Protein AF-A0A953H6H8-F1 (afdb_monomer_lite)

Foldseek 3Di:
DLVCCLVVLFAAPPNDDVCLDLVVVVVSSVCSVVPHRDDDQFDDPPDFPQVRLVSSLVSVVVCCVPDDDDDDDDDDDALLLFLAQDDRHGGHNQVSNCVVVVDNDAGEAADPFDDDPDPVPTDPVLVVPPDQAKDWDADPVRQTDQDDDPDRGHRTYIRHHDFDDDLNDTCVLQVQWDKDADDPVLDPDPFKKKFKCAPPRVVVNGRTNFIDTDGDDPRGRIDTHHFHKIWIFIAHPVRDTSDIDIDGDD

pLDDT: mean 92.94, std 4.94, range [65.75, 98.5]

Secondary structure (DSSP, 8-state):
-HHHHHHH---BTTS-SGGGSHHHHHHHHHHHHTTPPP---PPPTT--HHHHHHHHHHHHHHHHHHSPSS-------GGGG--SEETTTEE-HHHHHHHHHT-----EESSTT---SSGGGS-GGGGG--SSS-B--B-TT-PBP--SSSS-SSSEE-BPPPPPEETTEEGGGGTT-EEEEPPGGG--SSSEEEEEEETTTG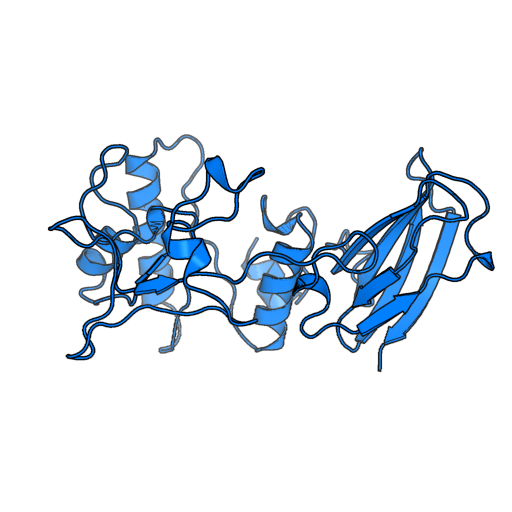GGTBPPSEEEEE-STTS--EEEE-SEEEEEEEEETT--EEEEEEEEE-

Sequence (250 aa):
MTKKINESGVLTIESGYYTQEPEFGNLVSEALRLGYTIFGYEASEGKNGKDREIEQAENIQKFIEHAPKGKIIIHCGYAHAFENGYPAWGKAMAGRLKENLKIDPFTIDQTMFLEKSDDQYEHEFIKLNTTNYPVVLADQHDRIYNGSNEVKQTDIVVIHPKTQFMDSRPDWVGKGNYRYTIPDSGISQYPVLILAYRAGEFDKNGIPSDVIEVTGRDSGKSLFLAKGKYEIVLKNKNYNIMDKYEIEVK

Radius of gyration: 21.15 Å; chains: 1; bounding box: 52×44×54 Å

Structure (mmCIF, N/CA/C/O backbone):
data_AF-A0A953H6H8-F1
#
_entry.id   AF-A0A953H6H8-F1
#
loop_
_atom_site.group_PDB
_atom_site.id
_atom_site.type_symbol
_atom_site.label_atom_id
_atom_site.label_alt_id
_atom_site.label_comp_id
_atom_site.label_asym_id
_atom_site.label_entity_id
_atom_site.label_seq_id
_atom_site.pdbx_PDB_ins_code
_atom_site.Cartn_x
_atom_site.Cartn_y
_atom_site.Cartn_z
_atom_site.occupancy
_atom_site.B_iso_or_equiv
_atom_site.auth_seq_id
_atom_site.auth_comp_id
_atom_site.auth_asym_id
_atom_site.auth_atom_id
_atom_site.pdbx_PDB_model_num
ATOM 1 N N . MET A 1 1 ? -9.859 13.765 -7.589 1.00 71.56 1 MET A N 1
ATOM 2 C CA . MET A 1 1 ? -8.762 12.774 -7.607 1.00 71.56 1 MET A CA 1
ATOM 3 C C . MET A 1 1 ? -9.315 11.350 -7.669 1.00 71.56 1 MET A C 1
ATOM 5 O O . MET A 1 1 ? -9.240 10.748 -8.727 1.00 71.56 1 MET A O 1
ATOM 9 N N . THR A 1 2 ? -9.992 10.858 -6.629 1.00 81.81 2 THR A N 1
ATOM 10 C CA . THR A 1 2 ? -10.548 9.483 -6.552 1.00 81.81 2 THR A CA 1
ATOM 11 C C . THR A 1 2 ? -11.533 9.125 -7.666 1.00 81.81 2 THR A C 1
ATOM 13 O O . THR A 1 2 ? -11.452 8.041 -8.227 1.00 81.81 2 THR A O 1
ATOM 16 N N . LYS A 1 3 ? -12.395 10.065 -8.079 1.00 82.06 3 LYS A N 1
ATOM 17 C CA . LYS A 1 3 ? -13.279 9.888 -9.245 1.00 82.06 3 LYS A CA 1
ATOM 18 C C . LYS A 1 3 ? -12.510 9.511 -10.520 1.00 82.06 3 LYS A C 1
ATOM 20 O O . LYS A 1 3 ? -12.894 8.570 -11.199 1.00 82.06 3 LYS A O 1
ATOM 25 N N . LYS A 1 4 ? -11.388 10.191 -10.793 1.00 86.56 4 LYS A N 1
ATOM 26 C CA . LYS A 1 4 ? -10.542 9.920 -11.964 1.00 86.56 4 LYS A CA 1
ATOM 27 C C . LYS A 1 4 ? -9.930 8.521 -11.889 1.00 86.56 4 LYS A C 1
ATOM 29 O O . LYS A 1 4 ? -9.892 7.856 -12.909 1.00 86.56 4 LYS A O 1
ATOM 34 N N . ILE A 1 5 ? -9.510 8.080 -10.699 1.00 91.25 5 ILE A N 1
ATOM 35 C CA . ILE A 1 5 ? -8.964 6.731 -10.465 1.00 91.25 5 ILE A CA 1
ATOM 36 C C . ILE A 1 5 ? -10.024 5.662 -10.766 1.00 91.25 5 ILE A C 1
ATOM 38 O O . ILE A 1 5 ? -9.751 4.723 -11.506 1.00 91.25 5 ILE A O 1
ATOM 42 N N . ASN A 1 6 ? -11.246 5.832 -10.249 1.00 92.25 6 ASN A N 1
ATOM 43 C CA . ASN A 1 6 ? -12.341 4.882 -10.479 1.00 92.25 6 ASN A CA 1
ATOM 44 C C . ASN A 1 6 ? -12.784 4.817 -11.950 1.00 92.25 6 ASN A C 1
ATOM 46 O O . ASN A 1 6 ? -13.203 3.763 -12.410 1.00 92.25 6 ASN A O 1
ATOM 50 N N . GLU A 1 7 ? -12.712 5.932 -12.683 1.00 90.06 7 GLU A N 1
ATOM 51 C CA . GLU A 1 7 ? -13.085 5.994 -14.103 1.00 90.06 7 GLU A CA 1
ATOM 52 C C . GLU A 1 7 ? -11.974 5.481 -15.030 1.00 90.06 7 GLU A C 1
ATOM 54 O O . GLU A 1 7 ? -12.258 4.801 -16.014 1.00 90.06 7 GLU A O 1
ATOM 59 N N . SER A 1 8 ? -10.712 5.823 -14.748 1.00 88.25 8 SER A N 1
ATOM 60 C CA . SER A 1 8 ? -9.576 5.470 -15.606 1.00 88.25 8 SER A CA 1
ATOM 61 C C . SER A 1 8 ? -9.032 4.068 -15.340 1.00 88.25 8 SER A C 1
ATOM 63 O O . SER A 1 8 ? -8.391 3.501 -16.225 1.00 88.25 8 SER A O 1
ATOM 65 N N . GLY A 1 9 ? -9.213 3.553 -14.120 1.00 90.31 9 GLY A N 1
ATOM 66 C CA . GLY A 1 9 ? -8.555 2.342 -13.633 1.00 90.31 9 GLY A CA 1
ATOM 67 C C . GLY A 1 9 ? -7.036 2.479 -13.460 1.00 90.31 9 GLY A C 1
ATOM 68 O O . GLY A 1 9 ? -6.369 1.477 -13.236 1.00 90.31 9 GLY A O 1
ATOM 69 N N . VAL A 1 10 ? -6.478 3.689 -13.592 1.00 91.12 10 VAL A N 1
ATOM 70 C CA . VAL A 1 10 ? -5.029 3.943 -13.597 1.00 91.12 10 VAL A CA 1
ATOM 71 C C . VAL A 1 10 ? -4.662 4.961 -12.525 1.00 91.12 10 VAL A C 1
ATOM 73 O O . VAL A 1 10 ? -5.171 6.087 -12.519 1.00 91.12 10 VAL A O 1
ATOM 76 N N . LEU A 1 11 ? -3.721 4.569 -11.665 1.00 94.25 11 LEU A N 1
ATOM 77 C CA . LEU A 1 11 ? -3.050 5.453 -10.717 1.00 94.25 11 LEU A CA 1
ATOM 78 C C . LEU A 1 11 ? -1.931 6.216 -11.410 1.00 94.25 11 LEU A C 1
ATOM 80 O O . LEU A 1 11 ? -1.198 5.667 -12.226 1.00 94.25 11 LEU A O 1
ATOM 84 N N . THR A 1 12 ? -1.781 7.477 -11.037 1.00 94.50 12 THR A N 1
ATOM 85 C CA . THR A 1 12 ? -0.717 8.372 -11.499 1.00 94.50 12 THR A CA 1
ATOM 86 C C . THR A 1 12 ? 0.028 8.965 -10.312 1.00 94.50 12 THR A C 1
ATOM 88 O O . THR A 1 12 ? -0.464 8.931 -9.183 1.00 94.50 12 THR A O 1
ATOM 91 N N . ILE A 1 13 ? 1.175 9.595 -10.561 1.00 93.12 13 ILE A N 1
ATOM 92 C CA . ILE A 1 13 ? 1.932 10.331 -9.528 1.00 93.12 13 ILE A CA 1
ATOM 93 C C . ILE A 1 13 ? 1.103 11.418 -8.817 1.00 93.12 13 ILE A C 1
ATOM 95 O O . ILE A 1 13 ? 1.376 11.775 -7.675 1.00 93.12 13 ILE A O 1
ATOM 99 N N . GLU A 1 14 ? 0.044 11.904 -9.464 1.00 91.88 14 GLU A N 1
ATOM 100 C CA . GLU A 1 14 ? -0.901 12.887 -8.926 1.00 91.88 14 GLU A CA 1
ATOM 101 C C . GLU A 1 14 ? -2.094 12.241 -8.207 1.00 91.88 14 GLU A C 1
ATOM 103 O O . GLU A 1 14 ? -3.072 12.923 -7.929 1.00 91.88 14 GLU A O 1
ATOM 108 N N . SER A 1 15 ? -2.097 10.926 -7.974 1.00 91.81 15 SER A N 1
ATOM 109 C CA . SER A 1 15 ? -3.244 10.217 -7.377 1.00 91.81 15 SER A CA 1
ATOM 110 C C . SER A 1 15 ? -3.265 10.232 -5.850 1.00 91.81 15 SER A C 1
ATOM 112 O O . SER A 1 15 ? -4.295 9.912 -5.261 1.00 91.81 15 SER A O 1
ATOM 114 N N . GLY A 1 16 ? -2.164 10.622 -5.213 1.00 89.50 16 GLY A N 1
ATOM 115 C CA . GLY A 1 16 ? -2.035 10.670 -3.762 1.00 89.50 16 GLY A CA 1
ATOM 116 C C . GLY A 1 16 ? -0.574 10.646 -3.331 1.00 89.50 16 GLY A C 1
ATOM 117 O O . GLY A 1 16 ? 0.301 10.279 -4.108 1.00 89.50 16 GLY A O 1
ATOM 118 N N . TYR A 1 17 ? -0.314 11.043 -2.085 1.00 91.12 17 TYR A N 1
ATOM 119 C CA . TYR A 1 17 ? 1.042 11.085 -1.534 1.00 91.12 17 TYR A CA 1
ATOM 120 C C . TYR A 1 17 ? 1.632 9.675 -1.368 1.00 91.12 17 TYR A C 1
ATOM 122 O O . TYR A 1 17 ? 2.679 9.369 -1.927 1.00 91.12 17 TYR A O 1
ATOM 130 N N . TYR A 1 18 ? 0.921 8.785 -0.666 1.00 92.62 18 TYR A N 1
ATOM 131 C CA . TYR A 1 18 ? 1.390 7.417 -0.412 1.00 92.62 18 TYR A CA 1
ATOM 132 C C . TYR A 1 18 ? 1.300 6.504 -1.633 1.00 92.62 18 TYR A C 1
ATOM 134 O O . TYR A 1 18 ? 2.117 5.608 -1.780 1.00 92.62 18 TYR A O 1
ATOM 142 N N . THR A 1 19 ? 0.364 6.759 -2.552 1.00 93.69 19 THR A N 1
ATOM 143 C CA . THR A 1 19 ? 0.192 5.946 -3.766 1.00 93.69 19 THR A CA 1
ATOM 144 C C . THR A 1 19 ? 1.360 6.058 -4.745 1.00 93.69 19 THR A C 1
ATOM 146 O O . THR A 1 19 ? 1.369 5.331 -5.727 1.00 93.69 19 THR A O 1
ATOM 149 N N . GLN A 1 20 ? 2.308 6.978 -4.526 1.00 94.62 20 GLN A N 1
ATOM 150 C CA . GLN A 1 20 ? 3.541 7.058 -5.316 1.00 94.62 20 GLN A CA 1
ATOM 151 C C . GLN A 1 20 ? 4.525 5.928 -4.993 1.00 94.62 20 GLN A C 1
ATOM 153 O O . GLN A 1 20 ? 5.403 5.640 -5.804 1.00 94.62 20 GLN A O 1
ATOM 158 N N . GLU A 1 21 ? 4.390 5.301 -3.824 1.00 95.56 21 GLU A N 1
ATOM 159 C CA . GLU A 1 21 ? 5.156 4.115 -3.460 1.00 95.56 21 GLU A CA 1
ATOM 160 C C . GLU A 1 21 ? 4.574 2.888 -4.200 1.00 95.56 21 GLU A C 1
ATOM 162 O O . GLU A 1 21 ? 3.350 2.706 -4.176 1.00 95.56 21 GLU A O 1
ATOM 167 N N . PRO A 1 22 ? 5.402 2.080 -4.896 1.00 95.56 22 PRO A N 1
ATOM 168 C CA . PRO A 1 22 ? 4.938 0.958 -5.715 1.00 95.56 22 PRO A CA 1
ATOM 169 C C . PRO A 1 22 ? 3.991 -0.013 -5.011 1.00 95.56 22 PRO A C 1
ATOM 171 O O . PRO A 1 22 ? 2.953 -0.346 -5.582 1.00 95.56 22 PRO A O 1
ATOM 174 N N . GLU A 1 23 ? 4.276 -0.435 -3.778 1.00 95.31 23 GLU A N 1
ATOM 175 C CA . GLU A 1 23 ? 3.438 -1.420 -3.083 1.00 95.31 23 GLU A CA 1
ATOM 176 C C . GLU A 1 23 ? 2.089 -0.841 -2.640 1.00 95.31 23 GLU A C 1
ATOM 178 O O . GLU A 1 23 ? 1.045 -1.489 -2.782 1.00 95.31 23 GLU A O 1
ATOM 183 N N . PHE A 1 24 ? 2.053 0.419 -2.206 1.00 95.75 24 PHE A N 1
ATOM 184 C CA . PHE A 1 24 ? 0.791 1.118 -1.962 1.00 95.75 24 PHE A CA 1
ATOM 185 C C . PHE A 1 24 ? 0.002 1.318 -3.269 1.00 95.75 24 PHE A C 1
ATOM 187 O O . PHE A 1 24 ? -1.222 1.153 -3.306 1.00 95.75 24 PHE A O 1
ATOM 194 N N . GLY A 1 25 ? 0.688 1.638 -4.370 1.00 95.75 25 GLY A N 1
ATOM 195 C CA . GLY A 1 25 ? 0.096 1.688 -5.707 1.00 95.75 25 GLY A CA 1
ATOM 196 C C . GLY A 1 25 ? -0.477 0.334 -6.144 1.00 95.75 25 GLY A C 1
ATOM 197 O O . GLY A 1 25 ? -1.584 0.276 -6.691 1.00 95.75 25 GLY A O 1
ATOM 198 N N . ASN A 1 26 ? 0.226 -0.762 -5.849 1.00 96.00 26 ASN A N 1
ATOM 199 C CA . ASN A 1 26 ? -0.213 -2.134 -6.103 1.00 96.00 26 ASN A CA 1
ATOM 200 C C . ASN A 1 26 ? -1.480 -2.468 -5.314 1.00 96.00 26 ASN A C 1
ATOM 202 O O . ASN A 1 26 ? -2.418 -3.009 -5.897 1.00 96.00 26 ASN A O 1
ATOM 206 N N . LEU A 1 27 ? -1.558 -2.076 -4.038 1.00 95.69 27 LEU A N 1
ATOM 207 C CA . LEU A 1 27 ? -2.752 -2.265 -3.211 1.00 95.69 27 LEU A CA 1
ATOM 208 C C . LEU A 1 27 ? -3.993 -1.611 -3.836 1.00 95.69 27 LEU A C 1
ATOM 210 O O . LEU A 1 27 ? -5.046 -2.243 -3.945 1.00 95.69 27 LEU A O 1
ATOM 214 N N . VAL A 1 28 ? -3.882 -0.352 -4.272 1.00 95.94 28 VAL A N 1
ATOM 215 C CA . VAL A 1 28 ? -5.018 0.358 -4.881 1.00 95.94 28 VAL A CA 1
ATOM 216 C C . VAL A 1 28 ? -5.353 -0.209 -6.266 1.00 95.94 28 VAL A C 1
ATOM 218 O O . VAL A 1 28 ? -6.530 -0.350 -6.600 1.00 95.94 28 VAL A O 1
ATOM 221 N N . SER A 1 29 ? -4.343 -0.599 -7.049 1.00 94.75 29 SER A N 1
ATOM 222 C CA . SER A 1 29 ? -4.540 -1.263 -8.348 1.00 94.75 29 SER A CA 1
ATOM 223 C C . SER A 1 29 ? -5.269 -2.600 -8.198 1.00 94.75 29 SER A C 1
ATOM 225 O O . SER A 1 29 ? -6.177 -2.907 -8.970 1.00 94.75 29 SER A O 1
ATOM 227 N N . GLU A 1 30 ? -4.914 -3.379 -7.177 1.00 95.06 30 GLU A N 1
ATOM 228 C CA . GLU A 1 30 ? -5.556 -4.653 -6.863 1.00 95.06 30 GLU A CA 1
ATOM 229 C C . GLU A 1 30 ? -7.004 -4.453 -6.407 1.00 95.06 30 GLU A C 1
ATOM 231 O O . GLU A 1 30 ? -7.901 -5.164 -6.860 1.00 95.06 30 GLU A O 1
ATOM 236 N N . ALA A 1 31 ? -7.269 -3.435 -5.584 1.00 95.88 31 ALA A N 1
ATOM 237 C CA . ALA A 1 31 ? -8.629 -3.077 -5.198 1.00 95.88 31 ALA A CA 1
ATOM 238 C C . ALA A 1 31 ? -9.498 -2.744 -6.428 1.00 95.88 31 ALA A C 1
ATOM 240 O O . ALA A 1 31 ? -10.603 -3.275 -6.558 1.00 95.88 31 ALA A O 1
ATOM 241 N N . LEU A 1 32 ? -8.986 -1.950 -7.375 1.00 94.69 32 LEU A N 1
ATOM 242 C CA . LEU A 1 32 ? -9.678 -1.671 -8.641 1.00 94.69 32 LEU A CA 1
ATOM 243 C C . LEU A 1 32 ? -9.907 -2.949 -9.462 1.00 94.69 32 LEU A C 1
ATOM 245 O O . LEU A 1 32 ? -11.016 -3.173 -9.948 1.00 94.69 32 LEU A O 1
ATOM 249 N N . ARG A 1 33 ? -8.897 -3.823 -9.569 1.00 93.00 33 ARG A N 1
ATOM 250 C CA . ARG A 1 33 ? -8.995 -5.111 -10.282 1.00 93.00 33 ARG A CA 1
ATOM 251 C C . ARG A 1 33 ? -10.071 -6.025 -9.690 1.00 93.00 33 ARG A C 1
ATOM 253 O O . ARG A 1 33 ? -10.751 -6.731 -10.432 1.00 93.00 33 ARG A O 1
ATOM 260 N N . LEU A 1 34 ? -10.229 -6.011 -8.367 1.00 94.44 34 LEU A N 1
ATOM 261 C CA . LEU A 1 34 ? -11.253 -6.762 -7.636 1.00 94.44 34 LEU A CA 1
ATOM 262 C C . LEU A 1 34 ? -12.648 -6.108 -7.694 1.00 94.44 34 LEU A C 1
ATOM 264 O O . LEU A 1 34 ? -13.609 -6.695 -7.200 1.00 94.44 34 LEU A O 1
ATOM 268 N N . GLY A 1 35 ? -12.777 -4.921 -8.297 1.00 93.62 35 GLY A N 1
ATOM 269 C CA . GLY A 1 35 ? -14.047 -4.207 -8.453 1.00 93.62 35 GLY A CA 1
ATOM 270 C C . GLY A 1 35 ? -14.425 -3.306 -7.275 1.00 93.62 35 GLY A C 1
ATOM 271 O O . GLY A 1 35 ? -15.591 -2.923 -7.154 1.00 93.62 35 GLY A O 1
ATOM 272 N N . TYR A 1 36 ? -13.479 -2.954 -6.398 1.00 95.00 36 TYR A N 1
ATOM 273 C CA . TYR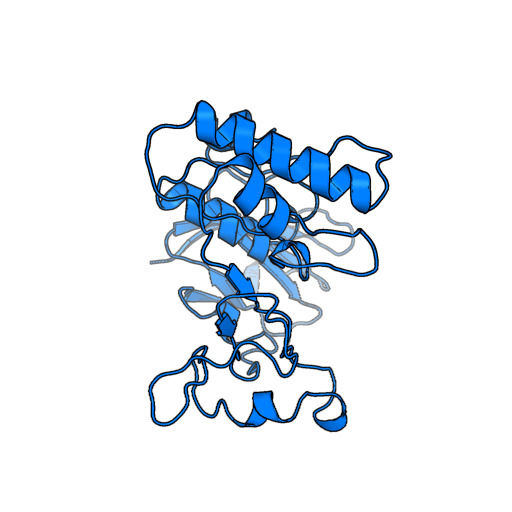 A 1 36 ? -13.722 -1.958 -5.354 1.00 95.00 36 TYR A CA 1
ATOM 274 C C . TYR A 1 36 ? -13.845 -0.553 -5.947 1.00 95.00 36 TYR A C 1
ATOM 276 O O . TYR A 1 36 ? -13.173 -0.190 -6.910 1.00 95.00 36 TYR A O 1
ATOM 284 N N . THR A 1 37 ? -14.675 0.270 -5.307 1.00 93.88 37 THR A N 1
ATOM 285 C CA . THR A 1 37 ? -14.702 1.717 -5.541 1.00 93.88 37 THR A CA 1
ATOM 286 C C . THR A 1 37 ? -13.759 2.400 -4.559 1.00 93.88 37 THR A C 1
ATOM 288 O O . THR A 1 37 ? -13.930 2.284 -3.345 1.00 93.88 37 THR A O 1
ATOM 291 N N . ILE A 1 38 ? -12.779 3.135 -5.076 1.00 94.88 38 ILE A N 1
ATOM 292 C CA . ILE A 1 38 ? -11.799 3.864 -4.273 1.00 94.88 38 ILE A CA 1
ATOM 293 C C . ILE A 1 38 ? -12.381 5.209 -3.850 1.00 94.88 38 ILE A C 1
ATOM 295 O O . ILE A 1 38 ? -12.897 5.973 -4.668 1.00 94.88 38 ILE A O 1
ATOM 299 N N . PHE A 1 39 ? -12.249 5.544 -2.573 1.00 94.00 39 PHE A N 1
ATOM 300 C CA . PHE A 1 39 ? -12.599 6.862 -2.065 1.00 94.00 39 PHE A CA 1
ATOM 301 C C . PHE A 1 39 ? -11.508 7.377 -1.134 1.00 94.00 39 PHE A C 1
ATOM 303 O O . PHE A 1 39 ? -10.751 6.618 -0.538 1.00 94.00 39 PHE A O 1
ATOM 310 N N . GLY A 1 40 ? -11.408 8.697 -1.070 1.00 93.56 40 GLY A N 1
ATOM 311 C CA . GLY A 1 40 ? -10.444 9.409 -0.251 1.00 93.56 40 GLY A CA 1
ATOM 312 C C . GLY A 1 40 ? -11.209 10.120 0.842 1.00 93.56 40 GLY A C 1
ATOM 313 O O . GLY A 1 40 ? -12.293 10.646 0.591 1.00 93.56 40 GLY A O 1
ATOM 314 N N . TYR A 1 41 ? -10.649 10.109 2.040 1.00 95.62 41 TYR A N 1
ATOM 315 C CA . TYR A 1 41 ? -11.301 10.661 3.219 1.00 95.62 41 TYR A CA 1
ATOM 316 C C . TYR A 1 41 ? -10.446 11.693 3.948 1.00 95.62 41 TYR A C 1
ATOM 318 O O . TYR A 1 41 ? -10.868 12.200 4.978 1.00 95.62 41 TYR A O 1
ATOM 326 N N . GLU A 1 42 ? -9.255 11.999 3.434 1.00 95.44 42 GLU A N 1
ATOM 327 C CA . GLU A 1 42 ? -8.319 12.925 4.067 1.00 95.44 42 GLU A CA 1
ATOM 328 C C . GLU A 1 42 ? -8.971 14.282 4.382 1.00 95.44 42 GLU A C 1
ATOM 330 O O . GLU A 1 42 ? -9.863 14.741 3.663 1.00 95.44 42 GLU A O 1
ATOM 335 N N . ALA A 1 43 ? -8.537 14.895 5.482 1.00 96.38 43 ALA A N 1
ATOM 336 C CA . ALA A 1 43 ? -8.988 16.215 5.887 1.00 96.38 43 ALA A CA 1
ATOM 337 C C . ALA A 1 43 ? -8.421 17.303 4.967 1.00 96.38 43 ALA A C 1
ATOM 339 O O . ALA A 1 43 ? -7.414 17.115 4.278 1.00 96.38 43 ALA A O 1
ATOM 340 N N . SER A 1 44 ? -9.050 18.474 4.996 1.00 95.19 44 SER A N 1
ATOM 341 C CA . SER A 1 44 ? -8.522 19.659 4.328 1.00 95.19 44 SER A CA 1
ATOM 342 C C . SER A 1 44 ? -7.147 20.053 4.893 1.00 95.19 44 SER A C 1
ATOM 344 O O . SER A 1 44 ? -6.815 19.761 6.044 1.00 95.19 44 SER A O 1
ATOM 346 N N . GLU A 1 45 ? -6.334 20.749 4.098 1.00 93.75 45 GLU A N 1
ATOM 347 C CA . GLU A 1 45 ? -5.009 21.197 4.539 1.00 93.75 45 GLU A CA 1
ATOM 348 C C . GLU A 1 45 ? -5.078 22.141 5.758 1.00 93.75 45 GLU A C 1
ATOM 350 O O . GLU A 1 45 ? -6.047 22.876 5.961 1.00 93.75 45 GLU A O 1
ATOM 355 N N . GLY A 1 46 ? -4.022 22.135 6.580 1.00 92.81 46 GLY A N 1
ATOM 356 C CA . GLY A 1 46 ? -3.874 23.044 7.725 1.00 92.81 46 GLY A CA 1
ATOM 357 C C . GLY A 1 46 ? -4.582 22.612 9.016 1.00 92.81 46 GLY A C 1
ATOM 358 O O . GLY A 1 46 ? -4.575 23.363 9.993 1.00 92.81 46 GLY A O 1
ATOM 359 N N . LYS A 1 47 ? -5.178 21.415 9.061 1.00 92.69 47 LYS A N 1
ATOM 360 C CA . LYS A 1 47 ? -5.805 20.872 10.275 1.00 92.69 47 LYS A CA 1
ATOM 361 C C . LYS A 1 47 ? -4.771 20.317 11.256 1.00 92.69 47 LYS A C 1
ATOM 363 O O . LYS A 1 47 ? -3.810 19.658 10.867 1.00 92.69 47 LYS A O 1
ATOM 368 N N . ASN A 1 48 ? -4.997 20.553 12.550 1.00 93.69 48 ASN A N 1
ATOM 369 C CA . ASN A 1 48 ? -4.270 19.847 13.608 1.00 93.69 48 ASN A CA 1
ATOM 370 C C . ASN A 1 48 ? -4.750 18.385 13.708 1.00 93.69 48 ASN A C 1
ATOM 372 O O . ASN A 1 48 ? -5.737 18.008 13.080 1.00 93.69 48 ASN A O 1
ATOM 376 N N . GLY A 1 49 ? -4.085 17.565 14.529 1.00 91.81 49 GLY A N 1
ATOM 377 C CA . GLY A 1 49 ? -4.424 16.144 14.664 1.00 91.81 49 GLY A CA 1
ATOM 378 C C . GLY A 1 49 ? -5.889 15.889 15.033 1.00 91.81 49 GLY A C 1
ATOM 379 O O . GLY A 1 49 ? -6.541 15.070 14.399 1.00 91.81 49 GLY A O 1
ATOM 380 N N . LYS A 1 50 ? -6.445 16.630 15.998 1.00 95.62 50 LYS A N 1
ATOM 381 C CA . LYS A 1 50 ? -7.839 16.456 16.432 1.00 95.62 50 LYS A CA 1
ATOM 382 C C . LYS A 1 50 ? -8.835 16.808 15.330 1.00 95.62 50 LYS A C 1
ATOM 384 O O . LYS A 1 50 ? -9.755 16.031 15.082 1.00 95.62 50 LYS A O 1
ATOM 389 N N . ASP A 1 51 ? -8.669 17.966 14.700 1.00 96.81 51 ASP A N 1
ATOM 390 C CA . ASP A 1 51 ? -9.585 18.423 13.653 1.00 96.81 51 ASP A CA 1
ATOM 391 C C . ASP A 1 51 ? -9.476 17.538 12.407 1.00 96.81 51 ASP A C 1
ATOM 393 O O . ASP A 1 51 ? -10.483 17.281 11.748 1.00 96.81 51 ASP A O 1
ATOM 397 N N . ARG A 1 52 ? -8.278 16.997 12.142 1.00 96.31 52 ARG A N 1
ATOM 398 C CA . ARG A 1 52 ? -8.050 15.995 11.102 1.00 96.31 52 ARG A CA 1
ATOM 399 C C . ARG A 1 52 ? -8.823 14.701 11.372 1.00 96.31 52 ARG A C 1
ATOM 401 O O . ARG A 1 52 ? -9.533 14.268 10.474 1.00 96.31 52 ARG A O 1
ATOM 408 N N . GLU A 1 53 ? -8.777 14.125 12.582 1.00 97.00 53 GLU A N 1
ATOM 409 C CA . GLU A 1 53 ? -9.577 12.920 12.906 1.00 97.00 53 GLU A CA 1
ATOM 410 C C . GLU A 1 53 ? -11.085 13.149 12.708 1.00 97.00 53 GLU A C 1
ATOM 412 O O . GLU A 1 53 ? -11.804 12.248 12.275 1.00 97.00 53 GLU A O 1
ATOM 417 N N . ILE A 1 54 ? -11.575 14.340 13.076 1.00 97.31 54 ILE A N 1
ATOM 418 C CA . ILE A 1 54 ? -12.996 14.695 12.969 1.00 97.31 54 ILE A CA 1
ATOM 419 C C . ILE A 1 54 ? -13.412 14.756 11.502 1.00 97.31 54 ILE A C 1
ATOM 421 O O . ILE A 1 54 ? -14.334 14.048 11.102 1.00 97.31 54 ILE A O 1
ATOM 425 N N . GLU A 1 55 ? -12.713 15.553 10.694 1.00 98.12 55 GLU A N 1
ATOM 426 C CA . GLU A 1 55 ? -13.063 15.738 9.284 1.00 98.12 55 GLU A CA 1
ATOM 427 C C . GLU A 1 55 ? -12.896 14.439 8.482 1.00 98.12 55 GLU A C 1
ATOM 429 O O . GLU A 1 55 ? -13.725 14.132 7.627 1.00 98.12 55 GLU A O 1
ATOM 434 N N . GLN A 1 56 ? -11.891 13.620 8.810 1.00 97.56 56 GLN A N 1
ATOM 435 C CA . GLN A 1 56 ? -11.732 12.295 8.214 1.00 97.56 56 GLN A CA 1
ATOM 436 C C . GLN A 1 56 ? -12.934 11.386 8.486 1.00 97.56 56 GLN A C 1
ATOM 438 O O . GLN A 1 56 ? -13.476 10.780 7.559 1.00 97.56 56 GLN A O 1
ATOM 443 N N . ALA A 1 57 ? -13.398 11.325 9.737 1.00 97.50 57 ALA A N 1
ATOM 444 C CA . ALA A 1 57 ? -14.574 10.538 10.095 1.00 97.50 57 ALA A CA 1
ATOM 445 C C . ALA A 1 57 ? -15.855 11.062 9.416 1.00 97.50 57 ALA A C 1
ATOM 447 O O . ALA A 1 57 ? -16.666 10.270 8.935 1.00 97.50 57 ALA A O 1
ATOM 448 N N . GLU A 1 58 ? -16.024 12.384 9.319 1.00 97.56 58 GLU A N 1
ATOM 449 C CA . GLU A 1 58 ? -17.147 13.007 8.605 1.00 97.56 58 GLU A CA 1
ATOM 450 C C . GLU A 1 58 ? -17.122 12.708 7.101 1.00 97.56 58 GLU A C 1
ATOM 452 O O . GLU A 1 58 ? -18.166 12.442 6.505 1.00 97.56 58 GLU A O 1
ATOM 457 N N . ASN A 1 59 ? -15.947 12.730 6.470 1.00 97.31 59 ASN A N 1
ATOM 458 C CA . ASN A 1 59 ? -15.799 12.421 5.048 1.00 97.31 59 ASN A CA 1
ATOM 459 C C . ASN A 1 59 ? -16.136 10.955 4.750 1.00 97.31 59 ASN A C 1
ATOM 461 O O . ASN A 1 59 ? -16.840 10.674 3.776 1.00 97.31 59 ASN A O 1
ATOM 465 N N . ILE A 1 60 ? -15.702 10.027 5.610 1.00 96.94 60 ILE A N 1
ATOM 466 C CA . ILE A 1 60 ? -16.088 8.611 5.522 1.00 96.94 60 ILE A CA 1
ATOM 467 C C . ILE A 1 60 ? -17.599 8.466 5.707 1.00 96.94 60 ILE A C 1
ATOM 469 O O . ILE A 1 60 ? -18.243 7.811 4.892 1.00 96.94 60 ILE A O 1
ATOM 473 N N . GLN A 1 61 ? -18.187 9.095 6.728 1.00 96.00 61 GLN A N 1
ATOM 474 C CA . GLN A 1 61 ? -19.632 9.043 6.955 1.00 96.00 61 GLN A CA 1
ATOM 475 C C . GLN A 1 61 ? -20.415 9.519 5.726 1.00 96.00 61 GLN A C 1
ATOM 477 O O . GLN A 1 61 ? -21.287 8.798 5.241 1.00 96.00 61 GL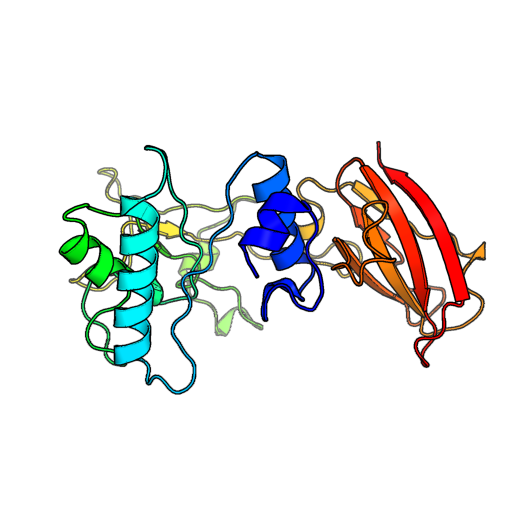N A O 1
ATOM 482 N N . LYS A 1 62 ? -20.057 10.687 5.177 1.00 95.69 62 LYS A N 1
ATOM 483 C CA . LYS A 1 62 ? -20.680 11.229 3.960 1.00 95.69 62 LYS A CA 1
ATOM 484 C C . LYS A 1 62 ? -20.579 10.246 2.798 1.00 95.69 62 LYS A C 1
ATOM 486 O O . LYS A 1 62 ? -21.546 10.090 2.058 1.00 95.69 62 LYS A O 1
ATOM 491 N N . PHE A 1 63 ? -19.437 9.574 2.629 1.00 94.44 63 PHE A N 1
ATOM 492 C CA . PHE A 1 63 ? -19.292 8.545 1.602 1.00 94.44 63 PHE A CA 1
ATOM 493 C C . PHE A 1 63 ? -20.253 7.373 1.840 1.00 94.44 63 PHE A C 1
ATOM 495 O O . PHE A 1 63 ? -20.988 7.002 0.930 1.00 94.44 63 PHE A O 1
ATOM 502 N N . ILE A 1 64 ? -20.296 6.833 3.060 1.00 93.69 64 ILE A N 1
ATOM 503 C CA . ILE A 1 64 ? -21.136 5.682 3.425 1.00 93.69 64 ILE A CA 1
ATOM 504 C C . ILE A 1 64 ? -22.625 5.972 3.217 1.00 93.69 64 ILE A C 1
ATOM 506 O O . ILE A 1 64 ? -23.347 5.115 2.713 1.00 93.69 64 ILE A O 1
ATOM 510 N N . GLU A 1 65 ? -23.082 7.176 3.557 1.00 92.81 65 GLU A N 1
ATOM 511 C CA . GLU A 1 65 ? -24.484 7.592 3.409 1.00 92.81 65 GLU A CA 1
ATOM 512 C C . GLU A 1 65 ? -24.953 7.643 1.944 1.00 92.81 65 GLU A C 1
ATOM 514 O O . GLU A 1 65 ? -26.141 7.468 1.675 1.00 92.81 65 GLU A O 1
ATOM 519 N N . HIS A 1 66 ? -24.031 7.850 0.997 1.00 92.38 66 HIS A N 1
ATOM 520 C CA . HIS A 1 66 ? -24.327 7.935 -0.439 1.00 92.38 66 HIS A CA 1
ATOM 521 C C . HIS A 1 66 ? -23.878 6.694 -1.228 1.00 92.38 66 HIS A C 1
ATOM 523 O O . HIS A 1 66 ? -24.230 6.549 -2.401 1.00 92.38 66 HIS A O 1
ATOM 529 N N . ALA A 1 67 ? -23.092 5.807 -0.616 1.00 88.44 67 ALA A N 1
ATOM 530 C CA . ALA A 1 67 ? -22.592 4.599 -1.253 1.00 88.44 67 ALA A CA 1
ATOM 531 C C . ALA A 1 67 ? -23.673 3.500 -1.311 1.00 88.44 67 ALA A C 1
ATOM 533 O O . ALA A 1 67 ? -24.521 3.396 -0.418 1.00 88.44 67 ALA A O 1
ATOM 534 N N . PRO A 1 68 ? -23.643 2.619 -2.330 1.00 84.31 68 PRO A N 1
ATOM 535 C CA . PRO A 1 68 ? -24.434 1.395 -2.311 1.00 84.31 68 PRO A CA 1
ATOM 536 C C . PRO A 1 68 ? -24.133 0.570 -1.054 1.00 84.31 68 PRO A C 1
ATOM 538 O O . PRO A 1 68 ? -22.986 0.491 -0.613 1.00 84.31 68 PRO A O 1
ATOM 541 N N . LYS A 1 69 ? -25.153 -0.093 -0.495 1.00 86.75 69 LYS A N 1
ATOM 542 C CA . LYS A 1 69 ? -24.964 -0.984 0.659 1.00 86.75 69 LYS A CA 1
ATOM 543 C C . LYS A 1 69 ? -23.924 -2.059 0.329 1.00 86.75 69 LYS A C 1
ATOM 545 O O . LYS A 1 69 ? -24.083 -2.793 -0.643 1.00 86.75 69 LYS A O 1
ATOM 550 N N . GLY A 1 70 ? -22.897 -2.180 1.164 1.00 89.38 70 GLY A N 1
ATOM 551 C CA . GLY A 1 70 ? -21.799 -3.116 0.947 1.00 89.38 70 GLY A CA 1
ATOM 552 C C . GLY A 1 70 ? -20.805 -3.139 2.104 1.00 89.38 70 GLY A C 1
ATOM 553 O O . GLY A 1 70 ? -21.006 -2.486 3.128 1.00 89.38 70 GLY A O 1
ATOM 554 N N . LYS A 1 71 ? -19.735 -3.919 1.936 1.00 92.12 71 LYS A N 1
ATOM 555 C CA . LYS A 1 71 ? -18.597 -3.940 2.862 1.00 92.12 71 LYS A CA 1
ATOM 556 C C . LYS A 1 71 ? -17.622 -2.830 2.493 1.00 92.12 71 LYS A C 1
ATOM 558 O O . LYS A 1 71 ? -17.391 -2.584 1.312 1.00 92.12 71 LYS A O 1
ATOM 563 N N . ILE A 1 72 ? -17.040 -2.196 3.503 1.00 94.69 72 ILE A N 1
ATOM 564 C CA . ILE A 1 72 ? -16.108 -1.083 3.336 1.00 94.69 72 ILE A CA 1
ATOM 565 C C . ILE A 1 72 ? -14.847 -1.405 4.122 1.00 94.69 72 ILE A C 1
ATOM 567 O O . ILE A 1 72 ? -14.924 -1.831 5.272 1.00 94.69 72 ILE A O 1
ATOM 571 N N . ILE A 1 73 ? -13.699 -1.211 3.482 1.00 96.25 73 ILE A N 1
ATOM 572 C CA . ILE A 1 73 ? -12.383 -1.342 4.100 1.00 96.25 73 ILE A CA 1
ATOM 573 C C . ILE A 1 73 ? -11.792 0.061 4.172 1.00 96.25 73 ILE A C 1
ATOM 575 O O . ILE A 1 73 ? -11.673 0.735 3.150 1.00 96.25 73 ILE A O 1
ATOM 579 N N . ILE A 1 74 ? -11.430 0.493 5.378 1.00 96.75 74 ILE A N 1
ATOM 580 C CA . ILE A 1 74 ? -10.710 1.746 5.598 1.00 96.75 74 ILE A CA 1
ATOM 581 C C . ILE A 1 74 ? -9.254 1.392 5.865 1.00 96.75 74 ILE A C 1
ATOM 583 O O . ILE A 1 74 ? -8.933 0.836 6.913 1.00 96.75 74 ILE A O 1
ATOM 587 N N . HIS A 1 75 ? -8.369 1.699 4.920 1.00 96.25 75 HIS A N 1
ATOM 588 C CA . HIS A 1 75 ? -6.937 1.589 5.161 1.00 96.25 75 HIS A CA 1
ATOM 589 C C . HIS A 1 75 ? -6.415 2.912 5.719 1.00 96.25 75 HIS A C 1
ATOM 591 O O . HIS A 1 75 ? -6.356 3.911 5.006 1.00 96.25 75 HIS A O 1
ATOM 597 N N . CYS A 1 76 ? -6.047 2.911 6.999 1.00 95.69 76 CYS A N 1
ATOM 598 C CA . CYS A 1 76 ? -5.523 4.077 7.700 1.00 95.69 76 CYS A CA 1
ATOM 599 C C . CYS A 1 76 ? -4.180 3.783 8.375 1.00 95.69 76 CYS A C 1
ATOM 601 O O . CYS A 1 76 ? -3.819 2.629 8.604 1.00 95.69 76 CYS A O 1
ATOM 603 N N . GLY A 1 77 ? -3.442 4.840 8.711 1.00 93.50 77 GLY A N 1
ATOM 604 C CA . GLY A 1 77 ? -2.173 4.720 9.425 1.00 93.50 77 GLY A CA 1
ATOM 605 C C . GLY A 1 77 ? -2.355 4.557 10.936 1.00 93.50 77 GLY A C 1
ATOM 606 O O . GLY A 1 77 ? -3.071 5.336 11.559 1.00 93.50 77 GLY A O 1
ATOM 607 N N . TYR A 1 78 ? -1.634 3.609 11.537 1.00 93.56 78 TYR A N 1
ATOM 608 C CA . TYR A 1 78 ? -1.426 3.511 12.989 1.00 93.56 78 TYR A CA 1
ATOM 609 C C . TYR A 1 78 ? -2.714 3.722 13.819 1.00 93.56 78 TYR A C 1
ATOM 611 O O . TYR A 1 78 ? -3.746 3.096 13.576 1.00 93.56 78 TYR A O 1
ATOM 619 N N . ALA A 1 79 ? -2.662 4.639 14.788 1.00 94.19 79 ALA A N 1
ATOM 620 C CA . ALA A 1 79 ? -3.681 4.859 15.800 1.00 94.19 79 ALA A CA 1
ATOM 621 C C . ALA A 1 79 ? -5.000 5.459 15.271 1.00 94.19 79 ALA A C 1
ATOM 623 O O . ALA A 1 79 ? -5.937 5.604 16.049 1.00 94.19 79 ALA A O 1
ATOM 624 N N . HIS A 1 80 ? -5.129 5.761 13.971 1.00 96.31 80 HIS A N 1
ATOM 625 C CA . HIS A 1 80 ? -6.427 6.114 13.374 1.00 96.31 80 HIS A CA 1
ATOM 626 C C . HIS A 1 80 ? -7.472 5.001 13.543 1.00 96.31 80 HIS A C 1
ATOM 628 O O . HIS A 1 80 ? -8.666 5.286 13.644 1.00 96.31 80 HIS A O 1
ATOM 634 N N . ALA A 1 81 ? -7.025 3.743 13.602 1.00 96.25 81 ALA A N 1
ATOM 635 C CA . ALA A 1 81 ? -7.883 2.582 13.817 1.00 96.25 81 ALA A CA 1
ATOM 636 C C . ALA A 1 81 ? -8.370 2.441 15.271 1.00 96.25 81 ALA A C 1
ATOM 638 O O . ALA A 1 81 ? -9.142 1.535 15.555 1.00 96.25 81 ALA A O 1
ATOM 639 N N . PHE A 1 82 ? -7.931 3.302 16.194 1.00 95.06 82 PHE A N 1
ATOM 640 C CA . PHE A 1 82 ? -8.268 3.162 17.605 1.00 95.06 82 PHE A CA 1
ATOM 641 C C . PHE A 1 82 ? -9.704 3.602 17.908 1.00 95.06 82 PHE A C 1
ATOM 643 O O . PHE A 1 82 ? -10.160 4.678 17.514 1.00 95.06 82 PHE A O 1
ATOM 650 N N . GLU A 1 83 ? -10.427 2.778 18.656 1.00 94.31 83 GLU A N 1
ATOM 651 C CA . GLU A 1 83 ? -11.825 3.036 19.008 1.00 94.31 83 GLU A CA 1
ATOM 652 C C . GLU A 1 83 ? -11.986 3.938 20.231 1.00 94.31 83 GLU A C 1
ATOM 654 O O . GLU A 1 83 ? -13.028 4.568 20.422 1.00 94.31 83 GLU A O 1
ATOM 659 N N . ASN A 1 84 ? -10.947 4.020 21.060 1.00 90.56 84 ASN A N 1
ATOM 660 C CA . ASN A 1 84 ? -10.983 4.703 22.342 1.00 90.56 84 ASN A CA 1
ATOM 661 C C . ASN A 1 84 ? -10.127 5.976 22.342 1.00 90.56 84 ASN A C 1
ATOM 663 O O . ASN A 1 84 ? -9.691 6.494 21.308 1.00 90.56 84 ASN A O 1
ATOM 667 N N . GLY A 1 85 ? -9.966 6.557 23.532 1.00 87.44 85 GLY A N 1
ATOM 668 C CA . GLY A 1 85 ? -9.218 7.789 23.698 1.00 87.44 85 GLY A CA 1
ATOM 669 C C . GLY A 1 85 ? -7.747 7.641 23.304 1.00 87.44 85 GLY A C 1
ATOM 670 O O . GLY A 1 85 ? -7.120 6.618 23.584 1.00 87.44 85 GLY A O 1
ATOM 671 N N . TYR A 1 86 ? -7.186 8.690 22.701 1.00 86.44 86 TYR A N 1
ATOM 672 C CA . TYR A 1 86 ? -5.773 8.760 22.329 1.00 86.44 86 TYR A CA 1
ATOM 673 C C . TYR A 1 86 ? -5.180 10.131 22.690 1.00 86.44 86 TYR A C 1
ATOM 675 O O . TYR A 1 86 ? -5.809 11.149 22.381 1.00 86.44 86 TYR A O 1
ATOM 683 N N . PRO A 1 87 ? -3.978 10.206 23.298 1.00 87.19 87 PRO A N 1
ATOM 684 C CA . PRO A 1 87 ? -3.456 11.454 23.862 1.00 87.19 87 PRO A CA 1
ATOM 685 C C . PRO A 1 87 ? -3.368 12.633 22.882 1.00 87.19 87 PRO A C 1
ATOM 687 O O . PRO A 1 87 ? -3.682 13.759 23.257 1.00 87.19 87 PRO A O 1
ATOM 690 N N . ALA A 1 88 ? -2.973 12.392 21.628 1.00 85.62 88 ALA A N 1
ATOM 691 C CA . ALA A 1 88 ? -2.686 13.465 20.671 1.00 85.62 88 ALA A CA 1
ATOM 692 C C . ALA A 1 88 ? -3.937 14.147 20.083 1.00 85.62 88 ALA A C 1
ATOM 694 O O . ALA A 1 88 ? -3.887 15.320 19.718 1.00 85.62 88 ALA A O 1
ATOM 695 N N . TRP A 1 89 ? -5.056 13.428 19.975 1.00 88.12 89 TRP A N 1
ATOM 696 C CA . TRP A 1 89 ? -6.262 13.905 19.277 1.00 88.12 89 TRP A CA 1
ATOM 697 C C . TRP A 1 89 ? -7.565 13.674 20.056 1.00 88.12 89 TRP A C 1
ATOM 699 O O . TRP A 1 89 ? -8.667 13.933 19.561 1.00 88.12 89 TRP A O 1
ATOM 709 N N . GLY A 1 90 ? -7.465 13.212 21.303 1.00 91.25 90 GLY A N 1
ATOM 710 C CA . GLY A 1 90 ? -8.590 12.925 22.189 1.00 91.25 90 GLY A CA 1
ATOM 711 C C . GLY A 1 90 ? -9.310 11.635 21.814 1.00 91.25 90 GLY A C 1
ATOM 712 O O . GLY A 1 90 ? -9.340 10.716 22.619 1.00 91.25 90 GLY A O 1
ATOM 713 N N . LYS A 1 91 ? -9.855 11.546 20.597 1.00 93.75 91 LYS A N 1
ATOM 714 C CA . LYS A 1 91 ? -10.510 10.352 20.043 1.00 93.75 91 LYS A CA 1
ATOM 715 C C . LYS A 1 91 ? -10.120 10.183 18.582 1.00 93.75 91 LYS A C 1
ATOM 717 O O . LYS A 1 91 ? -10.179 11.166 17.836 1.00 93.75 91 LYS A O 1
ATOM 722 N N . ALA A 1 92 ? -9.699 8.974 18.223 1.00 95.50 92 ALA A N 1
ATOM 723 C CA . ALA A 1 92 ? -9.260 8.662 16.871 1.00 95.50 92 ALA A CA 1
ATOM 724 C C . ALA A 1 92 ? -10.443 8.458 15.917 1.00 95.50 92 ALA A C 1
ATOM 726 O O . ALA A 1 92 ? -11.601 8.367 16.335 1.00 95.50 92 ALA A O 1
ATOM 727 N N . MET A 1 93 ? -10.133 8.393 14.629 1.00 96.62 93 MET A N 1
ATOM 728 C CA . MET A 1 93 ? -11.078 8.280 13.531 1.00 96.62 93 MET A CA 1
ATOM 729 C C . MET A 1 93 ? -12.034 7.097 13.715 1.00 96.62 93 MET A C 1
ATOM 731 O O . MET A 1 93 ? -13.243 7.304 13.643 1.00 96.62 93 MET A O 1
ATOM 735 N N . ALA A 1 94 ? -11.547 5.888 14.020 1.00 96.69 94 ALA A N 1
ATOM 736 C CA . ALA A 1 94 ? -12.414 4.718 14.202 1.00 96.69 94 ALA A CA 1
ATOM 737 C C . ALA A 1 94 ? -13.419 4.896 15.354 1.00 96.69 94 ALA A C 1
ATOM 739 O O . ALA A 1 94 ? -14.613 4.649 15.175 1.00 96.69 94 ALA A O 1
ATOM 740 N N . GLY A 1 95 ? -12.974 5.428 16.497 1.00 96.06 95 GLY A N 1
ATOM 741 C CA . GLY A 1 95 ? -13.866 5.760 17.613 1.00 96.06 95 GLY A CA 1
ATOM 742 C C . GLY A 1 95 ? -14.941 6.784 17.243 1.00 96.06 95 GLY A C 1
ATOM 743 O O . GLY A 1 95 ? -16.081 6.683 17.692 1.00 96.06 95 GLY A O 1
ATOM 744 N N . ARG A 1 96 ? -14.614 7.757 16.384 1.00 96.62 96 ARG A N 1
ATOM 745 C CA . ARG A 1 96 ? -15.595 8.728 15.865 1.00 96.62 96 ARG A CA 1
ATOM 746 C C . ARG A 1 96 ? -16.569 8.090 14.886 1.00 96.62 96 ARG A C 1
ATOM 748 O O . ARG A 1 96 ? -17.756 8.382 14.955 1.00 96.62 96 ARG A O 1
ATOM 755 N N . LEU A 1 97 ? -16.101 7.201 14.012 1.00 96.50 97 LEU A N 1
ATOM 756 C CA . LEU A 1 97 ? -16.967 6.461 13.089 1.00 96.50 97 LEU A CA 1
ATOM 757 C C . LEU A 1 97 ? -17.996 5.620 13.840 1.00 96.50 97 LEU A C 1
ATOM 759 O O . LEU A 1 97 ? -19.170 5.633 13.467 1.00 96.50 97 LEU A O 1
ATOM 763 N N . LYS A 1 98 ? -17.574 4.958 14.922 1.00 95.38 98 LYS A N 1
ATOM 764 C CA . LYS A 1 98 ? -18.458 4.186 15.800 1.00 95.38 98 LYS A CA 1
ATOM 765 C C . LYS A 1 98 ? -19.622 5.027 16.325 1.00 95.38 98 LYS A C 1
ATOM 767 O O . LYS A 1 98 ? -20.778 4.613 16.258 1.00 95.38 98 LYS A O 1
ATOM 772 N N . GLU A 1 99 ? -19.334 6.250 16.767 1.00 95.25 99 GLU A N 1
ATOM 773 C CA . GLU A 1 99 ? -20.341 7.193 17.269 1.00 95.25 99 GLU A CA 1
ATOM 774 C C . GLU A 1 99 ? -21.216 7.784 16.160 1.00 95.25 99 GLU A C 1
ATOM 776 O O . GLU A 1 99 ? -22.444 7.770 16.266 1.00 95.25 99 GLU A O 1
ATOM 781 N N . ASN A 1 100 ? -20.588 8.277 15.092 1.00 94.94 100 ASN A N 1
ATOM 782 C CA . ASN A 1 100 ? -21.252 8.965 13.990 1.00 94.94 100 ASN A CA 1
ATOM 783 C C . ASN A 1 100 ? -22.241 8.052 13.256 1.00 94.94 100 ASN A C 1
ATOM 785 O O . ASN A 1 100 ? -23.362 8.457 12.951 1.00 94.94 100 ASN A O 1
ATOM 789 N N . LEU A 1 101 ? -21.828 6.812 12.988 1.00 93.38 101 LEU A N 1
ATOM 790 C CA . LEU A 1 101 ? -22.598 5.851 12.198 1.00 93.38 101 LEU A CA 1
ATOM 791 C C . LEU A 1 101 ? -23.437 4.907 13.062 1.00 93.38 101 LEU A C 1
ATOM 793 O O . LEU A 1 101 ? -24.281 4.192 12.524 1.00 93.38 101 LEU A O 1
ATOM 797 N N . LYS A 1 102 ? -23.222 4.893 14.386 1.00 94.75 102 LYS A N 1
ATOM 798 C CA . LYS A 1 102 ? -23.831 3.923 15.314 1.00 94.75 102 LYS A CA 1
ATOM 799 C C . LYS A 1 102 ? -23.596 2.473 14.866 1.00 94.75 102 LYS A C 1
ATOM 801 O O . LYS A 1 102 ? -24.479 1.625 14.995 1.00 94.75 102 LYS A O 1
ATOM 806 N N . ILE A 1 103 ? -22.411 2.210 14.319 1.00 90.69 103 ILE A N 1
ATOM 807 C CA . ILE A 1 103 ? -21.929 0.878 13.933 1.00 90.69 103 ILE A CA 1
ATOM 808 C C . ILE A 1 103 ? -20.722 0.526 14.785 1.00 90.69 103 ILE A C 1
ATOM 810 O O . ILE A 1 103 ? -20.037 1.421 15.261 1.00 90.69 103 ILE A O 1
ATOM 814 N N . ASP A 1 104 ? -20.431 -0.759 14.924 1.00 92.38 104 ASP A N 1
ATOM 815 C CA . ASP A 1 104 ? -19.186 -1.215 15.530 1.00 92.38 104 ASP A CA 1
ATOM 816 C C . ASP A 1 104 ? -18.213 -1.630 14.413 1.00 92.38 104 ASP A C 1
ATOM 818 O O . ASP A 1 104 ? -18.411 -2.694 13.815 1.00 92.38 104 ASP A O 1
ATOM 822 N N . PRO A 1 105 ? -17.270 -0.763 13.992 1.00 93.88 105 PRO A N 1
ATOM 823 C CA . PRO A 1 105 ? -16.329 -1.122 12.940 1.00 93.88 105 PRO A CA 1
ATOM 824 C C . PRO A 1 105 ? -15.362 -2.182 13.462 1.00 93.88 105 PRO A C 1
ATOM 826 O O . PRO A 1 105 ? -14.797 -2.007 14.528 1.00 93.88 105 PRO A O 1
ATOM 829 N N . PHE A 1 106 ? -15.111 -3.235 12.682 1.00 96.69 106 PHE A N 1
ATOM 830 C CA . PHE A 1 106 ? -14.089 -4.212 13.050 1.00 96.69 106 PHE A CA 1
ATOM 831 C C . PHE A 1 106 ? -12.684 -3.635 12.818 1.00 96.69 106 PHE A C 1
ATOM 833 O O . PHE A 1 106 ? -12.320 -3.352 11.668 1.00 96.69 106 PHE A O 1
ATOM 840 N N . THR A 1 107 ? -11.900 -3.448 13.880 1.00 97.06 107 THR A N 1
ATOM 841 C CA . THR A 1 107 ? -10.610 -2.740 13.841 1.00 97.06 107 THR A CA 1
ATOM 842 C C . THR A 1 107 ? -9.403 -3.677 13.962 1.00 97.06 107 THR A C 1
ATOM 844 O O . THR A 1 107 ? -9.318 -4.550 14.825 1.00 97.06 107 THR A O 1
ATOM 847 N N . ILE A 1 108 ? -8.423 -3.492 13.070 1.00 96.94 108 ILE A N 1
ATOM 848 C CA . ILE A 1 108 ? -7.243 -4.359 12.940 1.00 96.94 108 ILE A CA 1
ATOM 849 C C . ILE A 1 108 ? -5.978 -3.513 13.093 1.00 96.94 108 ILE A C 1
ATOM 851 O O . ILE A 1 108 ? -5.681 -2.686 12.229 1.00 96.94 108 ILE A O 1
ATOM 855 N N . ASP A 1 109 ? -5.206 -3.748 14.153 1.00 95.75 109 ASP A N 1
ATOM 856 C CA . ASP A 1 109 ? -3.891 -3.130 14.336 1.00 95.75 109 ASP A CA 1
ATOM 857 C C . ASP A 1 109 ? -2.794 -4.024 13.741 1.00 95.75 109 ASP A C 1
ATOM 859 O O . ASP A 1 109 ? -2.622 -5.181 14.128 1.00 95.75 109 ASP A O 1
ATOM 863 N N . GLN A 1 110 ? -2.038 -3.476 12.792 1.00 94.94 110 GLN A N 1
ATOM 864 C CA . GLN A 1 110 ? -0.888 -4.131 12.155 1.00 94.94 110 GLN A CA 1
ATOM 865 C C . GLN A 1 110 ? 0.450 -3.475 12.538 1.00 94.94 110 GLN A C 1
ATOM 867 O O . GLN A 1 110 ? 1.478 -3.744 11.923 1.00 94.94 110 GLN A O 1
ATOM 872 N N . THR A 1 111 ? 0.434 -2.575 13.521 1.00 93.19 111 THR A N 1
ATOM 873 C CA . THR A 1 111 ? 1.542 -1.675 13.870 1.00 93.19 111 THR A CA 1
ATOM 874 C C . THR A 1 111 ? 2.073 -1.869 15.290 1.00 93.19 111 THR A C 1
ATOM 876 O O . THR A 1 111 ? 3.172 -1.408 15.598 1.00 93.19 111 THR A O 1
ATOM 879 N N . MET A 1 112 ? 1.342 -2.580 16.154 1.00 92.06 112 MET A N 1
ATOM 880 C CA . MET A 1 112 ? 1.786 -2.864 17.524 1.00 92.06 112 MET A CA 1
ATOM 881 C C . MET A 1 112 ? 3.081 -3.692 17.567 1.00 92.06 112 MET A C 1
ATOM 883 O O . MET A 1 112 ? 3.947 -3.439 18.403 1.00 92.06 112 MET A O 1
ATOM 887 N N . PHE A 1 113 ? 3.233 -4.658 16.654 1.00 92.94 113 PHE A N 1
ATOM 888 C CA . PHE A 1 113 ? 4.359 -5.600 16.619 1.00 92.94 113 PHE A CA 1
ATOM 889 C C . PHE A 1 113 ? 5.119 -5.527 15.293 1.00 92.94 113 PHE A C 1
ATOM 891 O O . PHE A 1 113 ? 5.169 -6.487 14.529 1.00 92.94 113 PHE A O 1
ATOM 898 N N . LEU A 1 114 ? 5.692 -4.356 15.015 1.00 91.12 114 LEU A N 1
ATOM 899 C CA . LEU A 1 114 ? 6.529 -4.144 13.835 1.00 91.12 114 LEU A CA 1
ATOM 900 C C . LEU A 1 114 ? 7.940 -4.698 14.043 1.00 91.12 114 LEU A C 1
ATOM 902 O O . LEU A 1 114 ? 8.554 -4.452 15.084 1.00 91.12 114 LEU A O 1
ATOM 906 N N . GLU A 1 115 ? 8.454 -5.348 13.001 1.00 92.19 115 GLU A N 1
ATOM 907 C CA . GLU A 1 115 ? 9.872 -5.682 12.844 1.00 92.19 115 GLU A CA 1
ATOM 908 C C . GLU A 1 115 ? 10.737 -4.416 12.974 1.00 92.19 115 GLU A C 1
ATOM 910 O O . GLU A 1 115 ? 10.332 -3.311 12.577 1.00 92.19 115 GLU A O 1
ATOM 915 N N . LYS A 1 116 ? 11.917 -4.562 13.582 1.00 92.81 116 LYS A N 1
ATOM 916 C CA . LYS A 1 116 ? 12.873 -3.464 13.799 1.00 92.81 116 LYS A CA 1
ATOM 917 C C . LYS A 1 116 ? 14.208 -3.794 13.147 1.00 92.81 116 LYS A C 1
ATOM 919 O O . LYS A 1 116 ? 14.430 -4.888 12.655 1.00 92.81 116 LYS A O 1
ATOM 924 N N . SER A 1 117 ? 15.120 -2.825 13.146 1.00 90.75 117 SER A N 1
ATOM 925 C CA . SER A 1 117 ? 16.461 -3.008 12.582 1.00 90.75 117 SER A CA 1
ATOM 926 C C . SER A 1 117 ? 17.307 -4.054 13.318 1.00 90.75 117 SER A C 1
ATOM 928 O O . SER A 1 117 ? 18.320 -4.484 12.780 1.00 90.75 117 SER A O 1
ATOM 930 N N . ASP A 1 118 ? 16.943 -4.396 14.556 1.00 91.12 118 ASP A N 1
ATOM 931 C CA . ASP A 1 118 ? 17.635 -5.367 15.401 1.00 91.12 118 ASP A CA 1
ATOM 932 C C . ASP A 1 118 ? 16.636 -5.988 16.391 1.00 91.12 118 ASP A C 1
ATOM 934 O O . ASP A 1 118 ? 15.811 -5.272 16.972 1.00 91.12 118 ASP 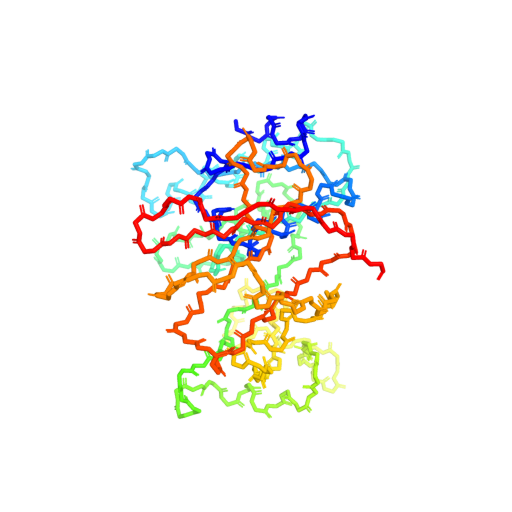A O 1
ATOM 938 N N . ASP A 1 119 ? 16.747 -7.301 16.598 1.00 90.69 119 ASP A N 1
ATOM 939 C CA . ASP A 1 119 ? 15.928 -8.121 17.496 1.00 90.69 119 ASP A CA 1
ATOM 940 C C . ASP A 1 119 ? 15.820 -7.565 18.924 1.00 90.69 119 ASP A C 1
ATOM 942 O O . ASP A 1 119 ? 14.801 -7.762 19.588 1.00 90.69 119 ASP A O 1
ATOM 946 N N . GLN A 1 120 ? 16.842 -6.858 19.419 1.00 93.44 120 GLN A N 1
ATOM 947 C CA . GLN A 1 120 ? 16.825 -6.279 20.768 1.00 93.44 120 GLN A CA 1
ATOM 948 C C . GLN A 1 120 ? 15.813 -5.130 20.929 1.00 93.44 120 GLN A C 1
ATOM 950 O O . GLN A 1 120 ? 15.434 -4.799 22.053 1.00 93.44 120 GLN A O 1
ATOM 955 N N . TYR A 1 121 ? 15.398 -4.504 19.822 1.00 93.81 121 TYR A N 1
ATOM 956 C CA . TYR A 1 121 ? 14.410 -3.420 19.810 1.00 93.81 121 TYR A CA 1
ATOM 957 C C . TYR A 1 121 ? 12.996 -3.913 19.499 1.00 93.81 121 TYR A C 1
ATOM 959 O O . TYR A 1 121 ? 12.046 -3.124 19.524 1.00 93.81 121 TYR A O 1
ATOM 967 N N . GLU A 1 122 ? 12.847 -5.195 19.178 1.00 92.75 122 GLU A N 1
ATOM 968 C CA . GLU A 1 122 ? 11.561 -5.791 18.858 1.00 92.75 122 GLU A CA 1
ATOM 969 C C . GLU A 1 122 ? 10.782 -6.161 20.116 1.00 92.75 122 GLU A C 1
ATOM 971 O O . GLU A 1 122 ? 11.331 -6.508 21.162 1.00 92.75 122 GLU A O 1
ATOM 976 N N . HIS A 1 123 ? 9.458 -6.129 20.002 1.00 91.94 123 HIS A N 1
ATOM 977 C CA . HIS A 1 123 ? 8.600 -6.652 21.052 1.00 91.94 123 HIS A CA 1
ATOM 978 C C . HIS A 1 123 ? 8.674 -8.185 21.076 1.00 91.94 123 HIS A C 1
ATOM 980 O O . HIS A 1 123 ? 8.537 -8.816 20.031 1.00 91.94 123 HIS A O 1
ATOM 986 N N . GLU A 1 124 ? 8.782 -8.799 22.259 1.00 90.00 124 GLU A N 1
ATOM 987 C CA . GLU A 1 124 ? 8.965 -10.256 22.419 1.00 90.00 124 GLU A CA 1
ATOM 988 C C . GLU A 1 124 ? 7.908 -11.093 21.676 1.00 90.00 124 GLU A C 1
ATOM 990 O O . GLU A 1 124 ? 8.187 -12.183 21.187 1.00 90.00 124 GLU A O 1
ATOM 995 N N . PHE A 1 125 ? 6.693 -10.559 21.527 1.00 91.12 125 PHE A N 1
ATOM 996 C CA . PHE A 1 125 ? 5.596 -11.252 20.842 1.00 91.12 125 PHE A CA 1
ATOM 997 C C . PHE A 1 125 ? 5.861 -11.503 19.358 1.00 91.12 125 PHE A C 1
ATOM 999 O O . PHE A 1 125 ? 5.299 -12.453 18.818 1.00 91.12 125 PHE A O 1
ATOM 1006 N N . ILE A 1 126 ? 6.737 -10.733 18.703 1.00 91.19 126 ILE A N 1
ATOM 1007 C CA . ILE A 1 126 ? 7.099 -11.015 17.309 1.00 91.19 126 ILE A CA 1
ATOM 1008 C C . ILE A 1 126 ? 7.727 -12.409 17.174 1.00 91.19 126 ILE A C 1
ATOM 1010 O O . ILE A 1 126 ? 7.460 -13.121 16.210 1.00 91.19 126 ILE A O 1
ATOM 1014 N N . LYS A 1 127 ? 8.478 -12.851 18.194 1.00 89.75 127 LYS A N 1
ATOM 1015 C CA . LYS A 1 127 ? 9.158 -14.155 18.227 1.00 89.75 127 LYS A CA 1
ATOM 1016 C C . LYS A 1 127 ? 8.188 -15.326 18.393 1.00 89.75 127 LYS A C 1
ATOM 1018 O O . LYS A 1 127 ? 8.571 -16.469 18.162 1.00 89.75 127 LYS A O 1
ATOM 1023 N N . LEU A 1 128 ? 6.937 -15.060 18.781 1.00 89.94 128 LEU A N 1
ATOM 1024 C CA . LEU A 1 128 ? 5.902 -16.088 18.896 1.00 89.94 128 LEU A CA 1
ATOM 1025 C C . LEU A 1 128 ? 5.385 -16.536 17.525 1.00 89.94 128 LEU A C 1
ATOM 1027 O O . LEU A 1 128 ? 4.921 -17.671 17.397 1.00 89.94 128 LEU A O 1
ATOM 1031 N N . ASN A 1 129 ? 5.475 -15.687 16.493 1.00 93.81 129 ASN A N 1
ATOM 1032 C CA . ASN A 1 129 ? 5.105 -16.093 15.143 1.00 93.81 129 ASN A CA 1
ATOM 1033 C C . ASN A 1 129 ? 6.255 -16.860 14.475 1.00 93.81 129 ASN A C 1
ATOM 1035 O O . ASN A 1 129 ? 7.124 -16.288 13.824 1.00 93.81 129 ASN A O 1
ATOM 1039 N N . THR A 1 130 ? 6.224 -18.182 14.624 1.00 91.62 130 THR A N 1
ATOM 1040 C CA . THR A 1 130 ? 7.163 -19.118 13.977 1.00 91.62 130 THR A CA 1
ATOM 1041 C C . THR A 1 130 ? 6.674 -19.614 12.612 1.00 91.62 130 THR A C 1
ATOM 1043 O O . THR A 1 130 ? 7.288 -20.494 12.008 1.00 91.62 130 THR A O 1
ATOM 1046 N N . THR A 1 131 ? 5.557 -19.074 12.120 1.00 92.25 131 THR A N 1
ATOM 1047 C CA . THR A 1 131 ? 4.967 -19.441 10.830 1.00 92.25 131 THR A CA 1
ATOM 1048 C C . THR A 1 131 ? 5.459 -18.513 9.717 1.00 92.25 131 THR A C 1
ATOM 1050 O O . THR A 1 131 ? 6.182 -17.550 9.957 1.00 92.25 131 THR A O 1
ATOM 1053 N N . ASN A 1 132 ? 5.055 -18.782 8.475 1.00 89.94 132 ASN A N 1
ATOM 1054 C CA . ASN A 1 132 ? 5.330 -17.922 7.319 1.00 89.94 132 ASN A CA 1
ATOM 1055 C C . ASN A 1 132 ? 4.126 -17.044 6.909 1.00 89.94 132 ASN A C 1
ATOM 1057 O O . ASN A 1 132 ? 4.123 -16.472 5.809 1.00 89.94 132 ASN A O 1
ATOM 1061 N N . TYR A 1 133 ? 3.115 -16.923 7.778 1.00 92.00 133 TYR A N 1
ATOM 1062 C CA . TYR A 1 133 ? 1.906 -16.125 7.563 1.00 92.00 133 TYR A CA 1
ATOM 1063 C C . TYR A 1 133 ? 1.550 -15.273 8.799 1.00 92.00 133 TYR A C 1
ATOM 1065 O O . TYR A 1 133 ? 2.057 -15.526 9.892 1.00 92.00 133 TYR A O 1
ATOM 1073 N N . PRO A 1 134 ? 0.725 -14.219 8.652 1.00 94.69 134 PRO A N 1
ATOM 1074 C CA . PRO A 1 134 ? 0.313 -13.395 9.786 1.00 94.69 134 PRO A CA 1
ATOM 1075 C C . PRO A 1 134 ? -0.574 -14.178 10.760 1.00 94.69 134 PRO A C 1
ATOM 1077 O O . PRO A 1 134 ? -1.457 -14.923 10.332 1.00 94.69 134 PRO A O 1
ATOM 1080 N N . VAL A 1 135 ? -0.373 -13.984 12.063 1.00 95.56 135 VAL A N 1
ATOM 1081 C CA . VAL A 1 135 ? -1.139 -14.669 13.117 1.00 95.56 135 VAL A CA 1
ATOM 1082 C C . VAL A 1 135 ? -1.800 -13.677 14.069 1.00 95.56 135 VAL A C 1
ATOM 1084 O O . VAL A 1 135 ? -1.333 -12.551 14.242 1.00 95.56 135 VAL A O 1
ATOM 1087 N N . VAL A 1 136 ? -2.878 -14.122 14.713 1.00 95.25 136 VAL A N 1
ATOM 1088 C CA . VAL A 1 136 ? -3.490 -13.463 15.873 1.00 95.25 136 VAL A CA 1
ATOM 1089 C C . VAL A 1 136 ? -3.358 -14.388 17.075 1.00 95.25 136 VAL A C 1
ATOM 1091 O O . VAL A 1 136 ? -3.443 -15.608 16.929 1.00 95.25 136 VAL A O 1
ATOM 1094 N N . LEU A 1 137 ? -3.130 -13.828 18.261 1.00 92.69 137 LEU A N 1
ATOM 1095 C CA . LEU A 1 137 ? -3.056 -14.626 19.483 1.00 92.69 137 LEU A CA 1
ATOM 1096 C C . LEU A 1 137 ? -4.446 -14.736 20.109 1.00 92.69 137 LEU A C 1
ATOM 1098 O O . LEU A 1 137 ? -5.169 -13.745 20.195 1.00 92.69 137 LEU A O 1
ATOM 1102 N N . ALA A 1 138 ? -4.788 -15.929 20.583 1.00 93.25 138 ALA A N 1
ATOM 1103 C CA . ALA A 1 138 ? -5.981 -16.197 21.371 1.00 93.25 138 ALA A CA 1
ATOM 1104 C C . ALA A 1 138 ? -5.588 -16.980 22.627 1.00 93.25 138 ALA A C 1
ATOM 1106 O O . ALA A 1 138 ? -4.619 -17.744 22.608 1.00 93.25 138 ALA A O 1
ATOM 1107 N N . ASP A 1 139 ? -6.310 -16.774 23.726 1.00 91.06 139 ASP A N 1
ATOM 1108 C CA . ASP A 1 139 ? -6.136 -17.600 24.918 1.00 91.06 139 ASP A CA 1
ATOM 1109 C C . ASP A 1 139 ? -6.900 -18.934 24.819 1.00 91.06 139 ASP A C 1
ATOM 1111 O O . ASP A 1 139 ? -7.599 -19.209 23.849 1.00 91.06 139 ASP A O 1
ATOM 1115 N N . GLN A 1 140 ? -6.783 -19.777 25.847 1.00 94.81 140 GLN A N 1
ATOM 1116 C CA . GLN A 1 140 ? -7.450 -21.088 25.917 1.00 94.81 140 GLN A CA 1
ATOM 1117 C C . GLN A 1 140 ? -8.994 -21.040 25.919 1.00 94.81 140 GLN A C 1
ATOM 1119 O O . GLN A 1 140 ? -9.630 -22.089 25.891 1.00 94.81 140 GLN A O 1
ATOM 1124 N N . HIS A 1 141 ? -9.592 -19.848 26.003 1.00 95.31 141 HIS A N 1
ATOM 1125 C CA . HIS A 1 141 ? -11.035 -19.615 25.931 1.00 95.31 141 HIS A CA 1
ATOM 1126 C C . HIS A 1 141 ? -11.420 -18.838 24.658 1.00 95.31 141 HIS A C 1
ATOM 1128 O O . HIS A 1 141 ? -12.463 -18.185 24.639 1.00 95.31 141 HIS A O 1
ATOM 1134 N N . ASP A 1 142 ? -10.561 -18.854 23.632 1.00 92.25 142 ASP A N 1
ATOM 1135 C CA . ASP A 1 142 ? -10.734 -18.159 22.351 1.00 92.25 142 ASP A CA 1
ATOM 1136 C C . ASP A 1 142 ? -10.853 -16.627 22.464 1.00 92.25 142 ASP A C 1
ATOM 1138 O O . ASP A 1 142 ? -11.358 -15.953 21.561 1.00 92.25 142 ASP A O 1
ATOM 1142 N N . ARG A 1 143 ? -10.362 -16.028 23.559 1.00 91.50 143 ARG A N 1
ATOM 1143 C CA . ARG A 1 143 ? -10.330 -14.565 23.693 1.00 91.50 143 ARG A CA 1
ATOM 1144 C C . ARG A 1 143 ? -9.122 -14.015 22.951 1.00 91.50 143 ARG A C 1
ATOM 1146 O O . ARG A 1 143 ? -7.984 -14.342 23.291 1.00 91.50 143 ARG A O 1
ATOM 1153 N N . ILE A 1 144 ? -9.376 -13.164 21.959 1.00 92.94 144 ILE A N 1
ATOM 1154 C CA . ILE A 1 144 ? -8.325 -12.559 21.139 1.00 92.94 144 ILE A CA 1
ATOM 1155 C C . ILE A 1 144 ? -7.498 -11.572 21.963 1.00 92.94 144 ILE A C 1
ATOM 1157 O O . ILE A 1 144 ? -8.024 -10.749 22.715 1.00 92.94 144 ILE A O 1
ATOM 1161 N N . TYR A 1 145 ? -6.183 -11.648 21.798 1.00 89.75 145 TYR A N 1
ATOM 1162 C CA . TYR A 1 145 ? -5.266 -10.647 22.306 1.00 89.75 145 TYR A CA 1
ATOM 1163 C C . TYR A 1 145 ? -5.310 -9.392 21.430 1.00 89.75 145 TYR A C 1
ATOM 1165 O O . TYR A 1 145 ? -5.036 -9.432 20.231 1.00 89.75 145 TYR A O 1
ATOM 1173 N N . ASN A 1 146 ? -5.569 -8.257 22.065 1.00 88.12 146 ASN A N 1
ATOM 1174 C CA . ASN A 1 146 ? -5.629 -6.945 21.427 1.00 88.12 146 ASN A CA 1
ATOM 1175 C C . ASN A 1 146 ? -4.937 -5.854 22.266 1.00 88.12 146 ASN A C 1
ATOM 1177 O O . ASN A 1 146 ? -5.409 -4.724 22.397 1.00 88.12 146 ASN A O 1
ATOM 1181 N N . GLY A 1 147 ? -3.800 -6.216 22.868 1.00 82.62 147 GLY A N 1
ATOM 1182 C CA . GLY A 1 147 ? -2.952 -5.324 23.662 1.00 82.62 147 GLY A CA 1
ATOM 1183 C C . GLY A 1 147 ? -3.032 -5.573 25.169 1.00 82.62 147 GLY A C 1
ATOM 1184 O O . GLY A 1 147 ? -3.911 -6.277 25.669 1.00 82.62 147 GLY A O 1
ATOM 1185 N N . SER A 1 148 ? -2.097 -4.987 25.917 1.00 71.56 148 SER A N 1
ATOM 1186 C CA . SER A 1 148 ? -1.974 -5.144 27.377 1.00 71.56 148 SER A CA 1
ATOM 1187 C C . SER A 1 148 ? -2.816 -4.160 28.192 1.00 71.56 148 SER A C 1
ATOM 1189 O O . SER A 1 148 ? -3.023 -4.386 29.380 1.00 71.56 148 SER A O 1
ATOM 1191 N N . ASN A 1 149 ? -3.306 -3.080 27.578 1.00 65.75 149 ASN A N 1
ATOM 1192 C CA . ASN A 1 149 ? -4.101 -2.070 28.276 1.00 65.75 149 ASN A CA 1
ATOM 1193 C C . ASN A 1 149 ? -5.459 -2.638 28.713 1.00 65.75 149 ASN A C 1
ATOM 1195 O O . ASN A 1 149 ? -6.028 -3.496 28.030 1.00 65.75 149 ASN A O 1
ATOM 1199 N N . GLU A 1 150 ? -5.990 -2.138 29.833 1.00 66.38 150 GLU A N 1
ATOM 1200 C CA . GLU A 1 150 ? -7.362 -2.450 30.263 1.00 66.38 150 GLU A CA 1
ATOM 1201 C C . GLU A 1 150 ? -8.380 -1.960 29.227 1.00 66.38 150 GLU A C 1
ATOM 1203 O O . GLU A 1 150 ? -9.315 -2.678 28.880 1.00 66.38 150 GLU A O 1
ATOM 1208 N N . VAL A 1 151 ? -8.142 -0.770 28.664 1.00 74.94 151 VAL A N 1
ATOM 1209 C CA . VAL A 1 151 ? -8.911 -0.235 27.538 1.00 74.94 151 VAL A CA 1
ATOM 1210 C C . VAL A 1 151 ? -8.276 -0.704 26.233 1.00 74.94 151 VAL A C 1
ATOM 1212 O O . VAL A 1 151 ? -7.201 -0.238 25.844 1.00 74.94 151 VAL A O 1
ATOM 1215 N N . LYS A 1 152 ? -8.945 -1.642 25.560 1.00 83.75 152 LYS A N 1
ATOM 1216 C CA . LYS A 1 152 ? -8.529 -2.161 24.253 1.00 83.75 152 LYS A CA 1
ATOM 1217 C C . LYS A 1 152 ? -8.731 -1.101 23.182 1.00 83.75 152 LYS A C 1
ATOM 1219 O O . LYS A 1 152 ? -9.762 -0.440 23.164 1.00 83.75 152 LYS A O 1
ATOM 1224 N N . GLN A 1 153 ? -7.732 -0.894 22.333 1.00 91.94 153 GLN A N 1
ATOM 1225 C CA . GLN A 1 153 ? -7.787 0.152 21.309 1.00 91.94 153 GLN A CA 1
ATOM 1226 C C . GLN A 1 153 ? -8.335 -0.368 19.979 1.00 91.94 153 GLN A C 1
ATOM 1228 O O . GLN A 1 153 ? -8.962 0.406 19.265 1.00 91.94 153 GLN A O 1
ATOM 1233 N N . THR A 1 154 ? -8.142 -1.652 19.681 1.00 95.31 154 THR A N 1
ATOM 1234 C CA . THR A 1 154 ? -8.674 -2.327 18.492 1.00 95.31 154 THR A CA 1
ATOM 1235 C C . THR A 1 154 ? -9.231 -3.710 18.835 1.00 95.31 154 THR A C 1
ATOM 1237 O O . THR A 1 154 ? -8.971 -4.228 19.927 1.00 95.31 154 THR A O 1
ATOM 1240 N N . ASP A 1 155 ? -9.966 -4.333 17.914 1.00 95.25 155 ASP A N 1
ATOM 1241 C CA . ASP A 1 155 ? -10.501 -5.688 18.092 1.00 95.25 155 ASP A CA 1
ATOM 1242 C C . ASP A 1 155 ? -9.415 -6.754 18.020 1.00 95.25 155 ASP A C 1
ATOM 1244 O O . ASP A 1 155 ? -9.395 -7.677 18.836 1.00 95.25 155 ASP A O 1
ATOM 1248 N N . ILE A 1 156 ? -8.501 -6.626 17.053 1.00 95.44 156 ILE A N 1
ATOM 1249 C CA . ILE A 1 156 ? -7.405 -7.575 16.859 1.00 95.44 156 ILE A CA 1
ATOM 1250 C C . ILE A 1 156 ? -6.074 -6.863 16.632 1.00 95.44 156 ILE A C 1
ATOM 1252 O O . ILE A 1 156 ? -6.011 -5.744 16.113 1.00 95.44 156 ILE A O 1
ATOM 1256 N N . VAL A 1 157 ? -4.998 -7.559 16.996 1.00 94.94 157 VAL A N 1
ATOM 1257 C CA . VAL A 1 157 ? -3.620 -7.181 16.684 1.00 94.94 157 VAL A CA 1
ATOM 1258 C C . VAL A 1 157 ? -2.981 -8.315 15.891 1.00 94.94 157 VAL A C 1
ATOM 1260 O O . VAL A 1 157 ? -3.039 -9.478 16.296 1.00 94.94 157 VAL A O 1
ATOM 1263 N N . VAL A 1 158 ? -2.369 -7.973 14.762 1.00 95.69 158 VAL A N 1
ATOM 1264 C CA . VAL A 1 158 ? -1.703 -8.926 13.871 1.00 95.69 158 VAL A CA 1
ATOM 1265 C C . VAL A 1 158 ? -0.210 -8.976 14.180 1.00 95.69 158 VAL A C 1
ATOM 1267 O O . VAL A 1 158 ? 0.444 -7.940 14.297 1.00 95.69 158 VAL A O 1
ATOM 1270 N N . ILE A 1 159 ? 0.335 -10.190 14.268 1.00 95.50 159 ILE A N 1
ATOM 1271 C CA . ILE A 1 159 ? 1.778 -10.436 14.313 1.00 95.50 159 ILE A CA 1
ATOM 1272 C C . ILE A 1 159 ? 2.200 -10.975 12.950 1.00 95.50 159 ILE A C 1
ATOM 1274 O O . ILE A 1 159 ? 1.866 -12.105 12.581 1.00 95.50 159 ILE A O 1
ATOM 1278 N N . HIS A 1 160 ? 2.938 -10.167 12.196 1.00 95.31 160 HIS A N 1
ATOM 1279 C CA . HIS A 1 160 ? 3.510 -10.576 10.914 1.00 95.31 160 HIS A CA 1
ATOM 1280 C C . HIS A 1 160 ? 4.737 -11.481 11.122 1.00 95.31 160 HIS A C 1
ATOM 1282 O O . HIS A 1 160 ? 5.412 -11.358 12.145 1.00 95.31 160 HIS A O 1
ATOM 1288 N N . PRO A 1 161 ? 5.020 -12.418 10.199 1.00 93.25 161 PRO A N 1
ATOM 1289 C CA . PRO A 1 161 ? 6.259 -13.191 10.242 1.00 93.25 161 PRO A CA 1
ATOM 1290 C C . PRO A 1 161 ? 7.460 -12.277 9.960 1.00 93.25 161 PRO A C 1
ATOM 1292 O O . PRO A 1 161 ? 7.317 -11.294 9.231 1.00 93.25 161 PRO A O 1
ATOM 1295 N N . LYS A 1 162 ? 8.643 -12.615 10.493 1.00 91.62 162 LYS A N 1
ATOM 1296 C CA . LYS A 1 162 ? 9.878 -11.870 10.192 1.00 91.62 162 LYS A CA 1
ATOM 1297 C C . LYS A 1 162 ? 10.171 -11.882 8.697 1.00 91.62 162 LYS A C 1
ATOM 1299 O O . LYS A 1 162 ? 10.128 -12.950 8.074 1.00 91.62 162 LYS A O 1
ATOM 1304 N N . THR A 1 163 ? 10.516 -10.718 8.153 1.00 92.44 163 THR A N 1
ATOM 1305 C CA . THR A 1 163 ? 10.855 -10.581 6.738 1.00 92.44 163 THR A CA 1
ATOM 1306 C C . THR A 1 163 ? 12.066 -11.445 6.414 1.00 92.44 163 THR A C 1
ATOM 1308 O O . THR A 1 163 ? 13.110 -11.359 7.061 1.00 92.44 163 THR A O 1
ATOM 1311 N N . GLN A 1 164 ? 11.938 -12.290 5.394 1.00 91.62 164 GLN A N 1
ATOM 1312 C CA . GLN A 1 164 ? 13.085 -12.987 4.822 1.00 91.62 164 GLN A CA 1
ATOM 1313 C C . GLN A 1 164 ? 13.546 -12.242 3.577 1.00 91.62 164 GLN A C 1
ATOM 1315 O O . GLN A 1 164 ? 12.782 -11.504 2.960 1.00 91.62 164 GLN A O 1
ATOM 1320 N N . PHE A 1 165 ? 14.803 -12.436 3.189 1.00 90.44 165 PHE A N 1
ATOM 1321 C CA . PHE A 1 165 ? 15.340 -11.815 1.985 1.00 90.44 165 PHE A CA 1
ATOM 1322 C C . PHE A 1 165 ? 15.636 -12.857 0.910 1.00 90.44 165 PHE A C 1
ATOM 1324 O O . PHE A 1 165 ? 16.261 -13.886 1.161 1.00 90.44 165 PHE A O 1
ATOM 1331 N N . MET A 1 166 ? 15.204 -12.555 -0.310 1.00 86.81 166 MET A N 1
ATOM 1332 C CA . MET A 1 166 ? 15.445 -13.328 -1.521 1.00 86.81 166 MET A CA 1
ATOM 1333 C C . MET A 1 166 ? 15.928 -12.365 -2.604 1.00 86.81 166 MET A C 1
ATOM 1335 O O . MET A 1 166 ? 15.270 -11.368 -2.876 1.00 86.81 166 MET A O 1
ATOM 1339 N N . ASP A 1 167 ? 17.085 -12.635 -3.211 1.00 79.88 167 ASP A N 1
ATOM 1340 C CA . ASP A 1 167 ? 17.724 -11.736 -4.187 1.00 79.88 167 ASP A CA 1
ATOM 1341 C C . ASP A 1 167 ? 17.890 -10.290 -3.656 1.00 79.88 167 ASP A C 1
ATOM 1343 O O . ASP A 1 167 ? 17.648 -9.318 -4.370 1.00 79.88 167 ASP A O 1
ATOM 1347 N N . SER A 1 168 ? 18.269 -10.142 -2.380 1.00 85.94 168 SER A N 1
ATOM 1348 C CA . SER A 1 168 ? 18.384 -8.843 -1.687 1.00 85.94 168 SER A CA 1
ATOM 1349 C C . SER A 1 168 ? 17.075 -8.048 -1.590 1.00 85.94 168 SER A C 1
ATOM 1351 O O . SER A 1 168 ? 17.099 -6.838 -1.367 1.00 85.94 168 SER A O 1
ATOM 1353 N N . ARG A 1 169 ? 15.927 -8.719 -1.725 1.00 90.81 169 ARG A N 1
ATOM 1354 C CA . ARG A 1 169 ? 14.597 -8.122 -1.600 1.00 90.81 169 ARG A CA 1
ATOM 1355 C C . ARG A 1 169 ? 13.746 -8.836 -0.558 1.00 90.81 169 ARG A C 1
ATOM 1357 O O . ARG A 1 169 ? 13.945 -10.034 -0.364 1.00 90.81 169 ARG A O 1
ATOM 1364 N N . PRO A 1 170 ? 12.789 -8.141 0.076 1.00 92.69 170 PRO A N 1
ATOM 1365 C CA . PRO A 1 170 ? 11.845 -8.791 0.971 1.00 92.69 170 PRO A CA 1
ATOM 1366 C C . PRO A 1 170 ? 11.066 -9.902 0.256 1.00 92.69 170 PRO A C 1
ATOM 1368 O O . PRO A 1 170 ? 10.527 -9.700 -0.834 1.00 92.69 170 PRO A O 1
ATOM 1371 N N . ASP A 1 171 ? 10.997 -11.078 0.873 1.00 92.12 171 ASP A N 1
ATOM 1372 C CA . ASP A 1 171 ? 10.356 -12.277 0.328 1.00 92.12 171 ASP A CA 1
ATOM 1373 C C . ASP A 1 171 ? 8.862 -12.067 0.057 1.00 92.12 171 ASP A C 1
ATOM 1375 O O . ASP A 1 171 ? 8.307 -12.636 -0.886 1.00 92.12 171 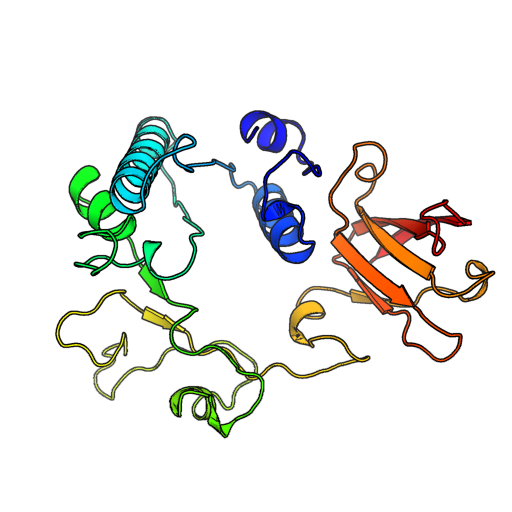ASP A O 1
ATOM 1379 N N . TRP A 1 172 ? 8.218 -11.214 0.857 1.00 92.31 172 TRP A N 1
ATOM 1380 C CA . TRP A 1 172 ? 6.805 -10.899 0.716 1.00 92.31 172 TRP A CA 1
ATOM 1381 C C . TRP A 1 172 ? 6.463 -10.194 -0.598 1.00 92.31 172 TRP A C 1
ATOM 1383 O O . TRP A 1 172 ? 5.339 -10.364 -1.061 1.00 92.31 172 TRP A O 1
ATOM 1393 N N . VAL A 1 173 ? 7.408 -9.518 -1.265 1.00 92.12 173 VAL A N 1
ATOM 1394 C CA . VAL A 1 173 ? 7.173 -8.970 -2.617 1.00 92.12 173 VAL A CA 1
ATOM 1395 C C . VAL A 1 173 ? 6.910 -10.105 -3.617 1.00 92.12 173 VAL A C 1
ATOM 1397 O O . VAL A 1 173 ? 6.123 -9.965 -4.551 1.00 92.12 173 VAL A O 1
ATOM 1400 N N . GLY A 1 174 ? 7.525 -11.274 -3.415 1.00 90.62 174 GLY A N 1
ATOM 1401 C CA . GLY A 1 174 ? 7.288 -12.455 -4.244 1.00 90.62 174 GLY A CA 1
ATOM 1402 C C . GLY A 1 174 ? 5.942 -13.143 -3.985 1.00 90.62 174 GLY A C 1
ATOM 1403 O O . GLY A 1 174 ? 5.533 -13.995 -4.774 1.00 90.62 174 GLY A O 1
ATOM 1404 N N . LYS A 1 175 ? 5.221 -12.813 -2.904 1.00 89.06 175 LYS A N 1
ATOM 1405 C CA . LYS A 1 175 ? 3.948 -13.471 -2.567 1.00 89.06 175 LYS A CA 1
ATOM 1406 C C . LYS A 1 175 ? 2.842 -12.999 -3.515 1.00 89.06 175 LYS A C 1
ATOM 1408 O O . LYS A 1 175 ? 2.336 -11.893 -3.397 1.00 89.06 175 LYS A O 1
ATOM 1413 N N . GLY A 1 176 ? 2.448 -13.871 -4.444 1.00 87.75 176 GLY A N 1
ATOM 1414 C CA . GLY A 1 176 ? 1.438 -13.571 -5.471 1.00 87.75 176 GLY A CA 1
ATOM 1415 C C . GLY A 1 176 ? 2.011 -12.990 -6.769 1.00 87.75 176 GLY A C 1
ATOM 1416 O O . GLY A 1 176 ? 1.275 -12.849 -7.745 1.00 87.75 176 GLY A O 1
ATOM 1417 N N . ASN A 1 177 ? 3.321 -12.746 -6.803 1.00 94.38 177 ASN A N 1
ATOM 1418 C CA . ASN A 1 177 ? 4.046 -12.224 -7.952 1.00 94.38 177 ASN A CA 1
ATOM 1419 C C . ASN A 1 177 ? 5.009 -13.271 -8.527 1.00 94.38 177 ASN A C 1
ATOM 1421 O O . ASN A 1 177 ? 5.447 -14.205 -7.855 1.00 94.38 177 ASN A O 1
ATOM 1425 N N . TYR A 1 178 ? 5.364 -13.094 -9.792 1.00 95.25 178 TYR A N 1
ATOM 1426 C CA . TYR A 1 178 ? 6.293 -13.930 -10.535 1.00 95.25 178 TYR A CA 1
ATOM 1427 C C . TYR A 1 178 ? 7.602 -13.181 -10.726 1.00 95.25 178 TYR A C 1
ATOM 1429 O O . TYR A 1 178 ? 7.627 -11.991 -11.045 1.00 95.25 178 TYR A O 1
ATOM 1437 N N . ARG A 1 179 ? 8.704 -13.905 -10.548 1.00 94.94 179 ARG A N 1
ATOM 1438 C CA . ARG A 1 179 ? 10.042 -13.381 -10.797 1.00 94.94 179 ARG A CA 1
ATOM 1439 C C . ARG A 1 179 ? 10.251 -13.195 -12.301 1.00 94.94 179 ARG A C 1
ATOM 1441 O O . ARG A 1 179 ? 10.158 -14.162 -13.056 1.00 94.94 179 ARG A O 1
ATOM 1448 N N . TYR A 1 180 ? 10.611 -11.986 -12.711 1.00 95.12 180 TYR A N 1
ATOM 1449 C CA . TYR A 1 180 ? 11.070 -11.671 -14.059 1.00 95.12 180 TYR A CA 1
ATOM 1450 C C . TYR A 1 180 ? 12.497 -11.116 -14.007 1.00 95.12 180 TYR A C 1
ATOM 1452 O O . TYR A 1 180 ? 12.743 -10.063 -13.420 1.00 95.12 180 TYR A O 1
ATOM 1460 N N . THR A 1 181 ? 13.449 -11.830 -14.607 1.00 93.94 181 THR A N 1
ATOM 1461 C CA . THR A 1 181 ? 14.858 -11.416 -14.649 1.00 93.94 181 THR A CA 1
ATOM 1462 C C . THR A 1 181 ? 15.128 -10.566 -15.883 1.00 93.94 181 THR A C 1
ATOM 1464 O O . THR A 1 181 ? 14.854 -10.984 -17.007 1.00 93.94 181 THR A O 1
ATOM 1467 N N . ILE A 1 182 ? 15.706 -9.386 -15.674 1.00 94.06 182 ILE A N 1
ATOM 1468 C CA . ILE A 1 182 ? 16.024 -8.443 -16.744 1.00 94.06 182 ILE A CA 1
ATOM 1469 C C . ILE A 1 182 ? 17.200 -8.955 -17.585 1.00 94.06 182 ILE A C 1
ATOM 1471 O O . ILE A 1 182 ? 18.258 -9.246 -17.021 1.00 94.06 182 ILE A O 1
ATOM 1475 N N . PRO A 1 183 ? 17.059 -9.023 -18.924 1.00 91.69 183 PRO A N 1
ATOM 1476 C CA . PRO A 1 183 ? 18.159 -9.370 -19.815 1.00 91.69 183 PRO A CA 1
ATOM 1477 C C . PRO A 1 183 ? 19.284 -8.327 -19.798 1.00 91.69 183 PRO A C 1
ATOM 1479 O O . PRO A 1 183 ? 19.035 -7.122 -19.843 1.00 91.69 183 PRO A O 1
ATOM 1482 N N . ASP A 1 184 ? 20.535 -8.788 -19.850 1.00 87.81 184 ASP A N 1
ATOM 1483 C CA . ASP A 1 184 ? 21.714 -7.908 -19.904 1.00 87.81 184 ASP A CA 1
ATOM 1484 C C . ASP A 1 184 ? 21.801 -7.066 -21.184 1.00 87.81 184 ASP A C 1
ATOM 1486 O O . ASP A 1 184 ? 22.441 -6.015 -21.189 1.00 87.81 184 ASP A O 1
ATOM 1490 N N . SER A 1 185 ? 21.166 -7.510 -22.272 1.00 85.00 185 SER A N 1
ATOM 1491 C CA . SER A 1 185 ? 21.254 -6.870 -23.590 1.00 85.00 185 SER A CA 1
ATOM 1492 C C . SER A 1 185 ? 20.763 -5.419 -23.609 1.00 85.00 185 SER A C 1
ATOM 1494 O O . SER A 1 185 ? 21.223 -4.652 -24.449 1.00 85.00 185 SER A O 1
ATOM 1496 N N . GLY A 1 186 ? 19.865 -5.040 -22.691 1.00 78.25 186 GLY A N 1
ATOM 1497 C CA . GLY A 1 186 ? 19.336 -3.673 -22.573 1.00 78.25 186 GLY A CA 1
ATOM 1498 C C . GLY A 1 186 ? 20.163 -2.742 -21.675 1.00 78.25 186 GLY A C 1
ATOM 1499 O O . GLY A 1 186 ? 19.876 -1.548 -21.589 1.00 78.25 186 GLY A O 1
ATOM 1500 N N . ILE A 1 187 ? 21.197 -3.251 -20.988 1.00 91.00 187 ILE A N 1
ATOM 1501 C CA . ILE A 1 187 ? 21.952 -2.486 -19.985 1.00 91.00 187 ILE A CA 1
ATOM 1502 C C . ILE A 1 187 ? 23.330 -2.102 -20.532 1.00 91.00 187 ILE A C 1
ATOM 1504 O O . ILE A 1 187 ? 24.302 -2.852 -20.427 1.00 91.00 187 ILE A O 1
ATOM 1508 N N . SER A 1 188 ? 23.435 -0.890 -21.080 1.00 89.69 188 SER A N 1
ATOM 1509 C CA . SER A 1 188 ? 24.699 -0.350 -21.608 1.00 89.69 188 SER A CA 1
ATOM 1510 C C . SER A 1 188 ? 25.554 0.390 -20.571 1.00 89.69 188 SER A C 1
ATOM 1512 O O . SER A 1 188 ? 26.749 0.584 -20.791 1.00 89.69 188 SER A O 1
ATOM 1514 N N . GLN A 1 189 ? 24.978 0.791 -19.434 1.00 92.94 189 GLN A N 1
ATOM 1515 C CA . GLN A 1 189 ? 25.673 1.517 -18.369 1.00 92.94 189 GLN A CA 1
ATOM 1516 C C . GLN A 1 189 ? 25.029 1.293 -16.996 1.00 92.94 189 GLN A C 1
ATOM 1518 O O . GLN A 1 189 ? 23.859 0.931 -16.906 1.00 92.94 189 GLN A O 1
ATOM 1523 N N . TYR A 1 190 ? 25.802 1.570 -15.943 1.00 94.25 190 TYR A N 1
ATOM 1524 C CA . TYR A 1 190 ? 25.389 1.496 -14.541 1.00 94.25 190 TYR A CA 1
ATOM 1525 C C . TYR A 1 190 ? 25.660 2.837 -13.813 1.00 94.25 190 TYR A C 1
ATOM 1527 O O . TYR A 1 190 ? 26.560 3.576 -14.230 1.00 94.25 190 TYR A O 1
ATOM 1535 N N . PRO A 1 191 ? 24.924 3.166 -12.731 1.00 95.38 191 PRO A N 1
ATOM 1536 C CA . PRO A 1 191 ? 23.708 2.484 -12.293 1.00 95.38 191 PRO A CA 1
ATOM 1537 C C . PRO A 1 191 ? 22.564 2.682 -13.300 1.00 95.38 191 PRO A C 1
ATOM 1539 O O . PRO A 1 191 ? 22.551 3.654 -14.069 1.00 95.38 191 PRO A O 1
ATOM 1542 N N . VAL A 1 192 ? 21.626 1.738 -13.301 1.00 96.56 192 VAL A N 1
ATOM 1543 C CA . VAL A 1 192 ? 20.397 1.779 -14.099 1.00 96.56 192 VAL A CA 1
ATOM 1544 C C . VAL A 1 192 ? 19.196 1.583 -13.179 1.00 96.56 192 VAL A C 1
ATOM 1546 O O . VAL A 1 192 ? 19.176 0.675 -12.349 1.00 96.56 192 VAL A O 1
ATOM 1549 N N . LEU A 1 193 ? 18.197 2.446 -13.336 1.00 97.38 193 LEU A N 1
ATOM 1550 C CA . LEU A 1 193 ? 16.899 2.320 -12.693 1.00 97.38 193 LEU A CA 1
ATOM 1551 C C . LEU A 1 193 ? 15.961 1.581 -13.644 1.00 97.38 193 LEU A C 1
ATOM 1553 O O . LEU A 1 193 ? 15.773 2.000 -14.787 1.00 97.38 193 LEU A O 1
ATOM 1557 N N . ILE A 1 194 ? 15.382 0.487 -13.176 1.00 97.50 194 ILE A N 1
ATOM 1558 C CA . ILE A 1 194 ? 14.511 -0.382 -13.959 1.00 97.50 194 ILE A CA 1
ATOM 1559 C C . ILE A 1 194 ? 13.119 -0.300 -13.354 1.00 97.50 194 ILE A C 1
ATOM 1561 O O . ILE A 1 194 ? 12.940 -0.564 -12.166 1.00 97.50 194 ILE A O 1
ATOM 1565 N N . LEU A 1 195 ? 12.144 0.080 -14.173 1.00 98.31 195 LEU A N 1
ATOM 1566 C CA . LEU A 1 195 ? 10.766 0.296 -13.753 1.00 98.31 195 LEU A CA 1
ATOM 1567 C C . LEU A 1 195 ? 9.834 -0.591 -14.572 1.00 98.31 195 LEU A C 1
ATOM 1569 O O . LEU A 1 195 ? 9.961 -0.655 -15.797 1.00 98.31 195 LEU A O 1
ATOM 1573 N N . ALA A 1 196 ? 8.881 -1.230 -13.902 1.00 98.44 196 ALA A N 1
ATOM 1574 C CA . ALA A 1 196 ? 7.843 -2.023 -14.543 1.00 98.44 196 ALA A CA 1
ATOM 1575 C C . ALA A 1 196 ? 6.503 -1.300 -14.452 1.00 98.44 196 ALA A C 1
ATOM 1577 O O . ALA A 1 196 ? 5.940 -1.168 -13.369 1.00 98.44 196 ALA A O 1
ATOM 1578 N N . TYR A 1 197 ? 5.968 -0.851 -15.577 1.00 98.44 197 TYR A N 1
ATOM 1579 C CA . TYR A 1 197 ? 4.636 -0.250 -15.650 1.00 98.44 197 TYR A CA 1
ATOM 1580 C C . TYR A 1 197 ? 3.650 -1.281 -16.180 1.00 98.44 197 TYR A C 1
ATOM 1582 O O . TYR A 1 197 ? 4.007 -2.032 -17.087 1.00 98.44 197 TYR A O 1
ATOM 1590 N N . ARG A 1 198 ? 2.414 -1.337 -15.670 1.00 97.06 198 ARG A N 1
ATOM 1591 C CA . ARG A 1 198 ? 1.388 -2.142 -16.356 1.00 97.06 198 ARG A CA 1
ATOM 1592 C C . ARG A 1 198 ? 1.095 -1.488 -17.708 1.00 97.06 198 ARG A C 1
ATOM 1594 O O . ARG A 1 198 ? 1.317 -0.290 -17.889 1.00 97.06 198 ARG A O 1
ATOM 1601 N N . ALA A 1 199 ? 0.619 -2.275 -18.667 1.00 95.94 199 ALA A N 1
ATOM 1602 C CA . ALA A 1 199 ? 0.417 -1.808 -20.037 1.00 95.94 199 ALA A CA 1
ATOM 1603 C C . ALA A 1 199 ? -0.368 -0.479 -20.116 1.00 95.94 199 ALA A C 1
ATOM 1605 O O . ALA A 1 199 ? -1.508 -0.380 -19.651 1.00 95.94 199 ALA A O 1
ATOM 1606 N N . GLY A 1 200 ? 0.239 0.538 -20.733 1.00 94.06 200 GLY A N 1
ATOM 1607 C CA . GLY A 1 200 ? -0.346 1.861 -20.947 1.00 94.06 200 GLY A CA 1
ATOM 1608 C C . GLY A 1 200 ? -0.318 2.788 -19.728 1.00 94.06 200 GLY A C 1
ATOM 1609 O O . GLY A 1 200 ? -0.911 3.870 -19.789 1.00 94.06 200 GLY A O 1
ATOM 1610 N N . GLU A 1 201 ? 0.319 2.395 -18.619 1.00 96.25 201 GLU A N 1
ATOM 1611 C CA . GLU A 1 201 ? 0.484 3.254 -17.440 1.00 96.25 201 GLU A CA 1
ATOM 1612 C C . GLU A 1 201 ? 1.653 4.232 -17.600 1.00 96.25 201 GLU A C 1
ATOM 1614 O O . GLU A 1 201 ? 1.553 5.366 -17.130 1.00 96.25 201 GLU A O 1
ATOM 1619 N N . PHE A 1 202 ? 2.734 3.844 -18.287 1.00 96.81 202 PHE A N 1
ATOM 1620 C CA . PHE A 1 202 ? 3.937 4.677 -18.404 1.00 96.81 202 PHE A CA 1
ATOM 1621 C C . PHE A 1 202 ? 3.636 6.048 -19.027 1.00 96.81 202 PHE A C 1
ATOM 1623 O O . PHE A 1 202 ? 3.929 7.084 -18.428 1.00 96.81 202 PHE A O 1
ATOM 1630 N N . ASP A 1 203 ? 2.955 6.059 -20.176 1.00 95.12 203 ASP A N 1
ATOM 1631 C CA . ASP A 1 203 ? 2.623 7.284 -20.917 1.00 95.12 203 ASP A CA 1
ATOM 1632 C C . ASP A 1 203 ? 1.610 8.184 -20.178 1.00 95.12 203 ASP A C 1
ATOM 1634 O O . ASP A 1 203 ? 1.406 9.343 -20.540 1.00 95.12 203 ASP A O 1
ATOM 1638 N N . LYS A 1 204 ? 0.976 7.670 -19.117 1.00 94.56 204 LYS A N 1
ATOM 1639 C CA . LYS A 1 204 ? 0.014 8.397 -18.274 1.00 94.56 204 LYS A CA 1
ATOM 1640 C C . LYS A 1 204 ? 0.638 8.945 -16.989 1.00 94.56 204 LYS A C 1
ATOM 1642 O O . LYS A 1 204 ? -0.103 9.384 -16.109 1.00 94.56 204 LYS A O 1
ATOM 1647 N N . ASN A 1 205 ? 1.967 8.918 -16.863 1.00 94.88 205 ASN A N 1
ATOM 1648 C CA . ASN A 1 205 ? 2.675 9.171 -15.603 1.00 94.88 205 ASN A CA 1
ATOM 1649 C C . ASN A 1 205 ? 2.178 8.245 -14.483 1.00 94.88 205 ASN A C 1
ATOM 1651 O O . ASN A 1 205 ? 1.891 8.690 -13.366 1.00 94.88 205 ASN A O 1
ATOM 1655 N N . GLY A 1 206 ? 2.006 6.969 -14.830 1.00 96.12 206 GLY A N 1
ATOM 1656 C CA . GLY A 1 206 ? 1.532 5.939 -13.926 1.00 96.12 206 GLY A CA 1
ATOM 1657 C C . GLY A 1 206 ? 2.499 5.650 -12.784 1.00 96.12 206 GLY A C 1
ATOM 1658 O O . GLY A 1 206 ? 3.631 6.137 -12.761 1.00 96.12 206 GLY A O 1
ATOM 1659 N N . ILE A 1 207 ? 2.048 4.837 -11.836 1.00 97.12 207 ILE A N 1
ATOM 1660 C CA . ILE A 1 207 ? 2.896 4.324 -10.759 1.00 97.12 207 ILE A CA 1
ATOM 1661 C C . ILE A 1 207 ? 3.466 2.975 -11.205 1.00 97.12 207 ILE A C 1
ATOM 1663 O O . ILE A 1 207 ? 2.681 2.098 -11.565 1.00 97.12 207 ILE A O 1
ATOM 1667 N N . PRO A 1 208 ? 4.797 2.788 -11.216 1.00 97.88 208 PRO A N 1
ATOM 1668 C CA . PRO A 1 208 ? 5.372 1.494 -11.548 1.00 97.88 208 PRO A CA 1
ATOM 1669 C C . PRO A 1 208 ? 4.922 0.442 -10.528 1.00 97.88 208 PRO A C 1
ATOM 1671 O O . PRO A 1 208 ? 4.871 0.706 -9.330 1.00 97.88 208 PRO A O 1
ATOM 1674 N N . SER A 1 209 ? 4.618 -0.759 -11.012 1.00 97.44 209 SER A N 1
ATOM 1675 C CA . SER A 1 209 ? 4.265 -1.908 -10.177 1.00 97.44 209 SER A CA 1
ATOM 1676 C C . SER A 1 209 ? 5.458 -2.438 -9.387 1.00 97.44 209 SER A C 1
ATOM 1678 O O . SER A 1 209 ? 5.262 -3.046 -8.342 1.00 97.44 209 SER A O 1
ATOM 1680 N N . ASP A 1 210 ? 6.672 -2.251 -9.907 1.00 97.56 210 ASP A N 1
ATOM 1681 C CA . ASP A 1 210 ? 7.916 -2.625 -9.244 1.00 97.56 210 ASP A CA 1
ATOM 1682 C C . ASP A 1 210 ? 9.076 -1.775 -9.784 1.00 97.56 210 ASP A C 1
ATOM 1684 O O . ASP A 1 210 ? 9.061 -1.337 -10.945 1.00 97.56 210 ASP A O 1
ATOM 1688 N N . VAL A 1 211 ? 10.072 -1.526 -8.934 1.00 96.44 211 VAL A N 1
ATOM 1689 C CA . VAL A 1 211 ? 11.234 -0.684 -9.236 1.00 96.44 211 VAL A CA 1
ATOM 1690 C C . VAL A 1 211 ? 12.481 -1.288 -8.603 1.00 96.44 211 VAL A C 1
ATOM 1692 O O . VAL A 1 211 ? 12.497 -1.579 -7.409 1.00 96.44 211 VAL A O 1
ATOM 1695 N N . ILE A 1 212 ? 13.553 -1.416 -9.385 1.00 95.56 212 ILE A N 1
ATOM 1696 C CA . ILE A 1 212 ? 14.871 -1.817 -8.877 1.00 95.56 212 ILE A CA 1
ATOM 1697 C C . ILE A 1 212 ? 15.966 -0.894 -9.411 1.00 95.56 212 ILE A C 1
ATOM 1699 O O . ILE A 1 212 ? 15.937 -0.470 -10.567 1.00 95.56 212 ILE A O 1
ATOM 1703 N N . GLU A 1 213 ? 16.961 -0.609 -8.575 1.00 95.12 213 GLU A N 1
ATOM 1704 C CA . GLU A 1 213 ? 18.219 -0.000 -9.002 1.00 95.12 213 GLU A CA 1
ATOM 1705 C C . GLU A 1 213 ? 19.287 -1.089 -9.111 1.00 95.12 213 GLU A C 1
ATOM 1707 O O . GLU A 1 213 ? 19.537 -1.842 -8.169 1.00 95.12 213 GLU A O 1
ATOM 1712 N N . VAL A 1 214 ? 19.934 -1.166 -10.270 1.00 94.19 214 VAL A N 1
ATOM 1713 C CA . VAL A 1 214 ? 21.022 -2.107 -10.531 1.00 94.19 214 VAL A CA 1
ATOM 1714 C C . VAL A 1 214 ? 22.312 -1.304 -10.653 1.00 94.19 214 VAL A C 1
ATOM 1716 O O . VAL A 1 214 ? 22.464 -0.482 -11.559 1.00 94.19 214 VAL A O 1
ATOM 1719 N N . THR A 1 215 ? 23.252 -1.528 -9.735 1.00 93.19 215 THR A N 1
ATOM 1720 C CA . THR A 1 215 ? 24.486 -0.731 -9.611 1.00 93.19 215 THR A CA 1
ATOM 1721 C C . THR A 1 215 ? 25.694 -1.354 -10.310 1.00 93.19 215 THR A C 1
ATOM 1723 O O . THR A 1 215 ? 26.671 -0.653 -10.574 1.00 93.19 215 THR A O 1
ATOM 1726 N N . GLY A 1 216 ? 25.629 -2.638 -10.671 1.00 91.19 216 GLY A N 1
ATOM 1727 C CA . GLY A 1 216 ? 26.691 -3.334 -11.392 1.00 91.19 216 GLY A CA 1
ATOM 1728 C C . GLY A 1 216 ? 26.217 -4.594 -12.114 1.00 91.19 216 GLY A C 1
ATOM 1729 O O . GLY A 1 216 ? 25.059 -5.001 -12.019 1.00 91.19 216 GLY A O 1
ATOM 1730 N N . ARG A 1 217 ? 27.133 -5.226 -12.860 1.00 86.12 217 ARG A N 1
ATOM 1731 C CA . ARG A 1 217 ? 26.818 -6.403 -13.687 1.00 86.12 217 ARG A CA 1
ATOM 1732 C C . ARG A 1 217 ? 26.385 -7.616 -12.861 1.00 86.12 217 ARG A C 1
ATOM 1734 O O . ARG A 1 217 ? 25.489 -8.321 -13.315 1.00 86.12 217 ARG A O 1
ATOM 1741 N N . ASP A 1 218 ? 26.963 -7.792 -11.676 1.00 83.94 218 ASP A N 1
ATOM 1742 C CA . ASP A 1 218 ? 26.721 -8.940 -10.789 1.00 83.94 218 ASP A CA 1
ATOM 1743 C C . ASP A 1 218 ? 25.556 -8.720 -9.804 1.00 83.94 218 ASP A C 1
ATOM 1745 O O . ASP A 1 218 ? 25.231 -9.598 -9.008 1.00 83.94 218 ASP A O 1
ATOM 1749 N N . SER A 1 219 ? 24.917 -7.546 -9.834 1.00 82.00 219 SER A N 1
ATOM 1750 C CA . SER A 1 219 ? 23.740 -7.252 -9.014 1.00 82.00 219 SER A CA 1
ATOM 1751 C C . SER A 1 219 ? 22.525 -8.048 -9.499 1.00 82.00 219 SER A C 1
ATOM 1753 O O . SER A 1 219 ? 22.341 -8.231 -10.703 1.00 82.00 219 SER A O 1
ATOM 1755 N N . GLY A 1 220 ? 21.659 -8.474 -8.573 1.00 82.75 220 GLY A N 1
ATOM 1756 C CA . GLY A 1 220 ? 20.369 -9.080 -8.911 1.00 82.75 220 GLY A CA 1
ATOM 1757 C C . GLY A 1 220 ? 19.501 -8.124 -9.736 1.00 82.75 220 GLY A C 1
ATOM 1758 O O . GLY A 1 220 ? 19.441 -6.930 -9.450 1.00 82.75 220 GLY A O 1
ATOM 1759 N N . LYS A 1 221 ? 18.841 -8.647 -10.775 1.00 90.38 221 LYS A N 1
ATOM 1760 C CA . LYS A 1 221 ? 18.048 -7.858 -11.742 1.00 90.38 221 LYS A CA 1
ATOM 1761 C C . LYS A 1 221 ? 16.635 -8.418 -11.871 1.00 90.38 221 LYS A C 1
ATOM 1763 O O . LYS A 1 221 ? 16.110 -8.560 -12.971 1.00 90.38 221 LYS A O 1
ATOM 1768 N N . SER A 1 222 ? 16.067 -8.831 -10.742 1.00 93.44 222 SER A N 1
ATOM 1769 C CA . SER A 1 222 ? 14.761 -9.479 -10.677 1.00 93.44 222 SER A CA 1
ATOM 1770 C C . SER A 1 222 ? 13.684 -8.472 -10.288 1.00 93.44 222 SER A C 1
ATOM 1772 O O . SER A 1 222 ? 13.734 -7.882 -9.207 1.00 93.44 222 SER A O 1
ATOM 1774 N N . LEU A 1 223 ? 12.694 -8.325 -11.160 1.00 95.75 223 LEU A N 1
ATOM 1775 C CA . LEU A 1 223 ? 11.406 -7.731 -10.830 1.00 95.75 223 LEU A CA 1
ATOM 1776 C C . LEU A 1 223 ? 10.461 -8.824 -10.315 1.00 95.75 223 LEU A C 1
ATOM 1778 O O . LEU A 1 223 ? 10.579 -9.991 -10.705 1.00 95.75 223 LEU A O 1
ATOM 1782 N N . PHE A 1 224 ? 9.505 -8.446 -9.479 1.00 96.44 224 PHE A N 1
ATOM 1783 C CA . PHE A 1 224 ? 8.418 -9.298 -9.012 1.00 96.44 224 PHE A CA 1
ATOM 1784 C C . PHE A 1 224 ? 7.096 -8.699 -9.480 1.00 96.44 224 PHE A C 1
ATOM 1786 O O . PHE A 1 224 ? 6.672 -7.646 -9.016 1.00 96.44 224 PHE A O 1
ATOM 1793 N N . LEU A 1 225 ? 6.455 -9.374 -10.432 1.00 97.19 225 LEU A N 1
ATOM 1794 C CA . LEU A 1 225 ? 5.305 -8.848 -11.158 1.00 97.19 225 LEU A CA 1
ATOM 1795 C C . LEU A 1 225 ? 4.133 -9.824 -11.096 1.00 97.19 225 LEU A C 1
ATOM 1797 O O . LEU A 1 225 ? 4.311 -11.029 -11.274 1.00 97.19 225 LEU A O 1
ATOM 1801 N N . ALA A 1 226 ? 2.923 -9.315 -10.891 1.00 95.88 226 ALA A N 1
ATOM 1802 C CA . ALA A 1 226 ? 1.713 -10.112 -11.048 1.00 95.88 226 ALA A CA 1
ATOM 1803 C C . ALA A 1 226 ? 1.551 -10.578 -12.509 1.00 95.88 226 ALA A C 1
ATOM 1805 O O . ALA A 1 226 ? 2.248 -10.127 -13.419 1.00 95.88 226 ALA A O 1
ATOM 1806 N N . LYS A 1 227 ? 0.604 -11.486 -12.762 1.00 95.94 227 LYS A N 1
ATOM 1807 C CA . LYS A 1 227 ? 0.271 -11.865 -14.143 1.00 95.94 227 LYS A CA 1
ATOM 1808 C C . LYS A 1 227 ? -0.271 -10.662 -14.902 1.00 95.94 227 LYS A C 1
ATOM 1810 O O . LYS A 1 227 ? -1.186 -9.991 -14.425 1.00 95.94 227 LYS A O 1
ATOM 1815 N N . GLY A 1 228 ? 0.238 -10.434 -16.106 1.00 96.38 228 GLY A N 1
ATOM 1816 C CA . GLY A 1 228 ? -0.195 -9.310 -16.924 1.00 96.38 228 GLY A CA 1
ATOM 1817 C C . GLY A 1 228 ? 0.832 -8.872 -17.955 1.00 96.38 228 GLY A C 1
ATOM 1818 O O . GLY A 1 228 ? 1.897 -9.469 -18.110 1.00 96.38 228 GLY A O 1
ATOM 1819 N N . LYS A 1 229 ? 0.478 -7.806 -18.672 1.00 98.06 229 LYS A N 1
ATOM 1820 C CA . LYS A 1 229 ? 1.342 -7.152 -19.654 1.00 98.06 229 LYS A CA 1
ATOM 1821 C C . LYS A 1 229 ? 1.990 -5.926 -19.036 1.00 98.06 229 LYS A C 1
ATOM 1823 O O . LYS A 1 229 ? 1.300 -5.137 -18.384 1.00 98.06 229 LYS A O 1
ATOM 1828 N N . TYR A 1 230 ? 3.281 -5.766 -19.286 1.00 98.50 230 TYR A N 1
ATOM 1829 C CA . TYR A 1 230 ? 4.082 -4.700 -18.703 1.00 98.50 230 TYR A CA 1
ATOM 1830 C C . TYR A 1 230 ? 4.942 -4.005 -19.751 1.00 98.50 230 TYR A C 1
ATOM 1832 O O . TYR A 1 230 ? 5.442 -4.640 -20.676 1.00 98.50 230 TYR A O 1
ATOM 1840 N N . GLU A 1 231 ? 5.151 -2.709 -19.549 1.00 98.44 231 GLU A N 1
ATOM 1841 C CA . GLU A 1 231 ? 6.185 -1.912 -20.194 1.00 98.44 231 GLU A CA 1
ATOM 1842 C C . GLU A 1 231 ? 7.366 -1.792 -19.227 1.00 98.44 2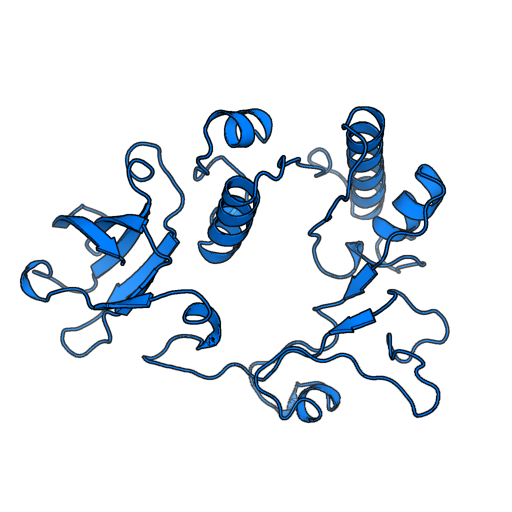31 GLU A C 1
ATOM 1844 O O . GLU A 1 231 ? 7.254 -1.197 -18.150 1.00 98.44 231 GLU A O 1
ATOM 1849 N N . ILE A 1 232 ? 8.503 -2.368 -19.606 1.00 98.25 232 ILE A N 1
ATOM 1850 C CA . ILE A 1 232 ? 9.752 -2.260 -18.859 1.00 98.25 232 ILE A CA 1
ATOM 1851 C C . ILE A 1 232 ? 10.517 -1.049 -19.378 1.00 98.25 232 ILE A C 1
ATOM 1853 O O . ILE A 1 232 ? 10.766 -0.933 -20.578 1.00 98.25 232 ILE A O 1
ATOM 1857 N N . VAL A 1 233 ? 10.893 -0.148 -18.473 1.00 97.94 233 VAL A N 1
ATOM 1858 C CA . VAL A 1 233 ? 11.604 1.094 -18.793 1.00 97.94 233 VAL A CA 1
ATOM 1859 C C . VAL A 1 233 ? 12.920 1.127 -18.030 1.00 97.94 233 VAL A C 1
ATOM 1861 O O . VAL A 1 233 ? 12.934 1.070 -16.800 1.00 97.94 233 VAL A O 1
ATOM 1864 N N . LEU A 1 234 ? 14.028 1.250 -18.759 1.00 97.69 234 LEU A N 1
ATOM 1865 C CA . LEU A 1 234 ? 15.368 1.387 -18.193 1.00 97.69 234 LEU A CA 1
ATOM 1866 C C . LEU A 1 234 ? 15.786 2.852 -18.278 1.00 97.69 234 LEU A C 1
ATOM 1868 O O . LEU A 1 234 ? 15.782 3.443 -19.358 1.00 97.69 234 LEU A O 1
ATOM 1872 N N . LYS A 1 235 ? 16.175 3.442 -17.150 1.00 97.38 235 LYS A N 1
ATOM 1873 C CA . LYS A 1 235 ? 16.656 4.823 -17.060 1.00 97.38 235 LYS A CA 1
ATOM 1874 C C . LYS A 1 235 ? 18.079 4.859 -16.527 1.00 97.38 235 LYS A C 1
ATOM 1876 O O . LYS A 1 235 ? 18.409 4.166 -15.569 1.00 97.38 235 LYS A O 1
ATOM 1881 N N . ASN A 1 236 ? 18.921 5.703 -17.112 1.00 96.06 236 ASN A N 1
ATOM 1882 C CA . ASN A 1 236 ? 20.258 5.932 -16.570 1.00 96.06 236 ASN A CA 1
ATOM 1883 C C . ASN A 1 236 ? 20.243 6.828 -15.320 1.00 96.06 236 ASN A C 1
ATOM 1885 O O . ASN A 1 236 ? 19.216 7.389 -14.952 1.00 96.06 236 ASN A O 1
ATOM 1889 N N . LYS A 1 237 ? 21.423 7.049 -14.723 1.00 95.69 237 LYS A N 1
ATOM 1890 C CA . LYS A 1 237 ? 21.645 7.991 -13.607 1.00 95.69 237 LYS A CA 1
ATOM 1891 C C . LYS A 1 237 ? 21.158 9.434 -13.833 1.00 95.69 237 LYS A C 1
ATOM 1893 O O . LYS A 1 237 ? 21.011 10.175 -12.871 1.00 95.69 237 LYS A O 1
ATOM 1898 N N . ASN A 1 238 ? 20.947 9.844 -15.087 1.00 96.56 238 ASN A N 1
ATOM 1899 C CA . ASN A 1 238 ? 20.402 11.159 -15.443 1.00 96.56 238 ASN A CA 1
ATOM 1900 C C . ASN A 1 238 ? 18.890 11.089 -15.741 1.00 96.56 238 ASN A C 1
ATOM 1902 O O . ASN A 1 238 ? 18.331 12.040 -16.275 1.00 96.56 238 ASN A O 1
ATOM 1906 N N . TYR A 1 239 ? 18.243 9.959 -15.440 1.00 95.38 239 TYR A N 1
ATOM 1907 C CA . TYR A 1 239 ? 16.838 9.643 -15.711 1.00 95.38 239 TYR A CA 1
ATOM 1908 C C . TYR A 1 239 ? 16.432 9.599 -17.194 1.00 95.38 239 TYR A C 1
ATOM 1910 O O . TYR A 1 239 ? 15.241 9.502 -17.499 1.00 95.38 239 TYR A O 1
ATOM 1918 N N . ASN A 1 240 ? 17.395 9.591 -18.120 1.00 96.12 240 ASN A N 1
ATOM 1919 C CA . ASN A 1 240 ? 17.114 9.411 -19.543 1.00 96.12 240 ASN A CA 1
ATOM 1920 C C . ASN A 1 240 ? 16.815 7.938 -19.834 1.00 96.12 240 ASN A C 1
ATOM 1922 O O . ASN A 1 240 ? 17.523 7.055 -19.340 1.00 96.12 240 ASN A O 1
ATOM 1926 N N . ILE A 1 241 ? 15.801 7.686 -20.664 1.00 96.50 241 ILE A N 1
ATOM 1927 C CA . ILE A 1 241 ? 15.424 6.336 -21.096 1.00 96.50 241 ILE A CA 1
ATOM 1928 C C . ILE A 1 241 ? 16.547 5.762 -21.964 1.00 96.50 241 ILE A C 1
ATOM 1930 O O . ILE A 1 241 ? 16.941 6.365 -22.961 1.00 96.50 241 ILE A O 1
ATOM 1934 N N . MET A 1 242 ? 17.065 4.610 -21.556 1.00 94.62 242 MET A N 1
ATOM 1935 C CA . MET A 1 242 ? 18.079 3.842 -22.278 1.00 94.62 242 MET A CA 1
ATOM 1936 C C . MET A 1 242 ? 17.443 2.790 -23.178 1.00 94.62 242 MET A C 1
ATOM 1938 O O . MET A 1 242 ? 17.900 2.583 -24.296 1.00 94.62 242 MET A O 1
ATOM 1942 N N . ASP A 1 243 ? 16.406 2.132 -22.664 1.00 95.75 243 ASP A N 1
ATOM 1943 C CA . ASP A 1 243 ? 15.685 1.068 -23.345 1.00 95.75 243 ASP A CA 1
ATOM 1944 C C . ASP A 1 243 ? 14.236 1.020 -22.837 1.00 95.75 243 ASP A C 1
ATOM 1946 O O . ASP A 1 243 ? 13.943 1.428 -21.703 1.00 95.75 243 ASP A O 1
ATOM 1950 N N . LYS A 1 244 ? 13.334 0.544 -23.694 1.00 95.88 244 LYS A N 1
ATOM 1951 C CA . LYS A 1 244 ? 11.914 0.343 -23.397 1.00 95.88 244 LYS A CA 1
ATOM 1952 C C . LYS A 1 244 ? 11.401 -0.836 -24.215 1.00 95.88 244 LYS A C 1
ATOM 1954 O O . LYS A 1 244 ? 11.486 -0.818 -25.440 1.00 95.88 244 LYS A O 1
ATOM 1959 N N . TYR A 1 245 ? 10.808 -1.819 -23.549 1.00 96.75 245 TYR A N 1
ATOM 1960 C CA . TYR A 1 245 ? 10.229 -2.985 -24.214 1.00 96.75 245 TYR A CA 1
ATOM 1961 C C . TYR A 1 245 ? 9.037 -3.546 -23.438 1.00 96.75 245 TYR A C 1
ATOM 1963 O O . TYR A 1 245 ? 8.848 -3.258 -22.257 1.00 96.75 245 TYR A O 1
ATOM 1971 N N . GLU A 1 246 ? 8.222 -4.350 -24.114 1.00 97.75 246 GLU A N 1
ATOM 1972 C CA . GLU A 1 246 ? 7.046 -4.986 -23.524 1.00 97.75 246 GLU A CA 1
ATOM 1973 C C . GLU A 1 246 ? 7.329 -6.434 -23.128 1.00 97.75 246 GLU A C 1
ATOM 1975 O O . GLU A 1 246 ? 8.085 -7.143 -23.797 1.00 97.75 246 GLU A O 1
ATOM 1980 N N . ILE A 1 247 ? 6.676 -6.884 -22.059 1.00 97.69 247 ILE A N 1
ATOM 1981 C CA . ILE A 1 247 ? 6.691 -8.279 -21.616 1.00 97.69 247 ILE A CA 1
ATOM 1982 C C . ILE A 1 247 ? 5.287 -8.746 -21.237 1.00 97.69 247 ILE A C 1
ATOM 1984 O O . ILE A 1 247 ? 4.399 -7.950 -20.924 1.00 97.69 247 ILE A O 1
ATOM 1988 N N . GLU A 1 248 ? 5.111 -10.063 -21.197 1.00 97.88 248 GLU A N 1
ATOM 1989 C CA . GLU A 1 248 ? 3.928 -10.713 -20.641 1.00 97.88 248 GLU A CA 1
ATOM 1990 C C . GLU A 1 248 ? 4.356 -11.726 -19.577 1.00 97.88 248 GLU A C 1
ATOM 1992 O O . GLU A 1 248 ? 5.134 -12.644 -19.845 1.00 97.88 248 GLU A O 1
ATOM 1997 N N . VAL A 1 249 ? 3.832 -11.553 -18.368 1.00 96.94 249 VAL A N 1
ATOM 1998 C CA . VAL A 1 249 ? 4.031 -12.450 -17.230 1.00 96.94 249 VAL A CA 1
ATOM 1999 C C . VAL A 1 249 ? 2.832 -13.396 -17.162 1.00 96.94 249 VAL A C 1
ATOM 2001 O O . VAL A 1 249 ? 1.692 -12.940 -17.034 1.00 96.94 249 VAL A O 1
ATOM 2004 N N . LYS A 1 250 ? 3.087 -14.704 -17.298 1.00 90.25 250 LYS A N 1
ATOM 2005 C CA . LYS A 1 250 ? 2.065 -15.754 -17.464 1.00 90.25 250 LYS A CA 1
ATOM 2006 C C . LYS A 1 250 ? 1.727 -16.510 -16.187 1.00 90.25 250 LYS A C 1
ATOM 2008 O O . LYS A 1 250 ? 2.606 -16.688 -15.325 1.00 90.25 250 LYS A O 1
#